Protein AF-A0AAD6FSP4-F1 (afdb_monomer_lite)

Radius of gyration: 28.91 Å; chains: 1; bounding box: 49×97×74 Å

Sequence (283 aa):
MLLEVVAAFGVLVYGLASITRSISALKVGVFSTCTILPGQAAFRLLTCIERYLAVVPPSPTCASGKKEASGSGTEAVIWMAVHHTQKKALEVFAREVAPAGTGMAPGLTGIVGGRPRVSPVLKPFFFMHPKSELKEAESIQEAEPHTSEQEVPPPSAQEEPDAELPSGPHSFRLEELAFTRSGDKGDSANIGVIARHPLFFPYLKKHLTSSVVEDYFSHLITPGTKDAVTRYTLPGINGLNFVLQSSLGGGGVASLRSDPQGKAYGQMLLDLKLRNLPDLKSL

pLDDT: mean 71.83, std 24.36, range [25.11, 98.12]

Organism: NCBI:txid1090488

InterPro domains:
  IPR056362 AtuA-like, ferredoxin-fold domain [PF23544] (173-274)

Secondary structure (DSSP, 8-state):
--HHHHHHHHHHHHHHHTS------------------SHHHHHHHHS---EE----PPPS-S------SSS-------EE----S-HHHHHHHHHHHHHHHHHSSTT----TT-SPPP------------GGG-------------------PPP---------PPP-SEEEEHHHHEEEEEEEETTEEEEEEEESSGGGHHHHHHHS-HHHHHHHHTTTSPTT-TT-EEEEEEGGGTEEEEEETT-SSSHHHH--SS-TT-TTHHHHHHT-EEEEE--TT--

Foldseek 3Di:
DVVVVVVVVVVVVVVVVVPDPDDDDDDPDPPPPPPPDDPPVVCVVPFQWDWDFDQDADDPDDDPDDDDDDDDDRDTDTQTDGDDPDPVSLVVVLVVVVVCQVPPDPPNPDDPPHRDDDDDFDFDDDDDDDPVPDDDDDDDPDPDDPDPPPVPPDPPPPPDPLPPAAWDFDKDQLLVFWAWFKWDDFLKIKIKTFGPDLVSLSVCVVQVDQVLLCVLLVVQADPPDPCQWDWDDDNVRSMIMIIGPNRLVRADRRHSDPCSTCGCVRVSSSRDMTGRHDPPVVD

Structure (mmCIF, N/CA/C/O backbone):
data_AF-A0AAD6FSP4-F1
#
_entry.id   AF-A0AAD6FSP4-F1
#
loop_
_atom_site.group_PDB
_atom_site.id
_atom_site.type_symbol
_atom_site.label_atom_id
_atom_site.label_alt_id
_atom_site.label_comp_id
_atom_site.label_asym_id
_atom_site.label_entity_id
_atom_site.label_seq_id
_atom_site.pdbx_PDB_ins_code
_atom_site.Cartn_x
_atom_site.Cartn_y
_atom_site.Cartn_z
_atom_site.occupancy
_atom_site.B_iso_or_equiv
_atom_site.auth_seq_id
_atom_site.auth_comp_id
_atom_site.auth_asym_id
_atom_site.auth_atom_id
_atom_site.pdbx_PDB_model_num
ATOM 1 N N . MET A 1 1 ? -10.292 18.680 43.443 1.00 42.62 1 MET A N 1
ATOM 2 C CA . MET A 1 1 ? -10.426 19.195 42.061 1.00 42.62 1 MET A CA 1
ATOM 3 C C . MET A 1 1 ? -11.129 20.556 41.952 1.00 42.62 1 MET A C 1
ATOM 5 O O . MET A 1 1 ? -10.995 21.184 40.917 1.00 42.62 1 MET A O 1
ATOM 9 N N . LEU A 1 2 ? -11.838 21.056 42.982 1.00 28.25 2 LEU A N 1
ATOM 10 C CA . LEU A 1 2 ? -12.361 22.440 42.986 1.00 28.25 2 LEU A CA 1
ATOM 11 C C . LEU A 1 2 ? -11.377 23.467 43.594 1.00 28.25 2 LEU A C 1
ATOM 13 O O . LEU A 1 2 ? -11.448 24.645 43.266 1.00 28.25 2 LEU A O 1
ATOM 17 N N . LEU A 1 3 ? -10.441 23.024 44.448 1.00 28.23 3 LEU A N 1
ATOM 18 C CA . LEU A 1 3 ? -9.486 23.904 45.142 1.00 28.23 3 LEU A CA 1
ATOM 19 C C . LEU A 1 3 ? -8.323 24.396 44.254 1.00 28.23 3 LEU A C 1
ATOM 21 O O . LEU A 1 3 ? -7.810 25.486 44.481 1.00 28.23 3 LEU A O 1
ATOM 25 N N . GLU A 1 4 ? -7.936 23.646 43.217 1.00 30.47 4 GLU A N 1
ATOM 26 C CA . GLU A 1 4 ? -6.822 24.030 42.326 1.00 30.47 4 GLU A CA 1
ATOM 27 C C . GLU A 1 4 ? -7.220 25.075 41.268 1.00 30.47 4 GLU A C 1
ATOM 29 O O . GLU A 1 4 ? -6.379 25.847 40.811 1.00 30.47 4 GLU A O 1
ATOM 34 N N . VAL A 1 5 ? -8.514 25.183 40.937 1.00 39.09 5 VAL A N 1
ATOM 35 C CA . VAL A 1 5 ? -9.026 26.182 39.977 1.00 39.09 5 VAL A CA 1
ATOM 36 C C . VAL A 1 5 ? -9.035 27.593 40.584 1.00 39.09 5 VAL A C 1
ATOM 38 O O . VAL A 1 5 ? -8.815 28.576 39.877 1.00 39.09 5 VAL A O 1
ATOM 41 N N . VAL A 1 6 ? -9.210 27.707 41.905 1.00 38.34 6 VAL A N 1
ATOM 42 C CA . VAL A 1 6 ? -9.194 28.999 42.615 1.00 38.34 6 VAL A CA 1
ATOM 43 C C . VAL A 1 6 ? -7.765 29.543 42.752 1.00 38.34 6 VAL A C 1
ATOM 45 O O . VAL A 1 6 ? -7.554 30.749 42.631 1.00 38.34 6 VAL A O 1
ATOM 48 N N . ALA A 1 7 ? -6.766 28.666 42.912 1.00 33.84 7 ALA A N 1
ATOM 49 C CA . ALA A 1 7 ? -5.360 29.066 42.989 1.00 33.84 7 ALA A CA 1
ATOM 50 C C . ALA A 1 7 ? -4.834 29.623 41.651 1.00 33.84 7 ALA A C 1
ATOM 52 O O . ALA A 1 7 ? -4.136 30.636 41.638 1.00 33.84 7 ALA A O 1
ATOM 53 N N . ALA A 1 8 ? -5.235 29.031 40.518 1.00 37.31 8 ALA A N 1
ATOM 54 C CA . ALA A 1 8 ? -4.847 29.510 39.189 1.00 37.31 8 ALA A CA 1
ATOM 55 C C . ALA A 1 8 ? -5.457 30.886 38.847 1.00 37.31 8 ALA A C 1
ATOM 57 O O . ALA A 1 8 ? -4.787 31.727 38.247 1.00 37.31 8 ALA A O 1
ATOM 58 N N . PHE A 1 9 ? -6.693 31.154 39.288 1.00 41.25 9 PHE A N 1
ATOM 59 C CA . PHE A 1 9 ? -7.328 32.469 39.127 1.00 41.25 9 PHE A CA 1
ATOM 60 C C . PHE A 1 9 ? -6.713 33.541 40.044 1.00 41.25 9 PHE A C 1
ATOM 62 O O . PHE A 1 9 ? -6.548 34.683 39.620 1.00 41.25 9 PHE A O 1
ATOM 69 N N . GLY A 1 10 ? -6.316 33.182 41.271 1.00 32.16 10 GLY A N 1
ATOM 70 C CA . GLY A 1 10 ? -5.678 34.109 42.214 1.00 32.16 10 GLY A CA 1
ATOM 71 C C . GLY A 1 10 ? -4.295 34.601 41.766 1.00 32.16 10 GLY A C 1
ATOM 72 O O . GLY A 1 10 ? -3.976 35.779 41.932 1.00 32.16 10 GLY A O 1
ATOM 73 N N . VAL A 1 11 ? -3.492 33.736 41.137 1.00 38.25 11 VAL A N 1
ATOM 74 C CA . VAL A 1 11 ? -2.141 34.087 40.652 1.00 38.25 11 VAL A CA 1
ATOM 75 C C . VAL A 1 11 ? -2.193 34.975 39.399 1.00 38.25 11 VAL A C 1
ATOM 77 O O . VAL A 1 11 ? -1.367 35.878 39.251 1.00 38.25 11 VAL A O 1
ATOM 80 N N . LEU A 1 12 ? -3.205 34.804 38.539 1.00 37.03 12 LEU A N 1
ATOM 81 C CA . LEU A 1 12 ? -3.380 35.627 37.335 1.00 37.03 12 LEU A CA 1
ATOM 82 C C . LEU A 1 12 ? -3.796 37.075 37.666 1.00 37.03 12 LEU A C 1
ATOM 84 O O . LEU A 1 12 ? -3.380 38.012 36.986 1.00 37.03 12 LEU A O 1
ATOM 88 N N . VAL A 1 13 ? -4.568 37.271 38.742 1.00 40.41 13 VAL A N 1
ATOM 89 C CA . VAL A 1 13 ? -5.006 38.604 39.200 1.00 40.41 13 VAL A CA 1
ATOM 90 C C . VAL A 1 13 ? -3.863 39.379 39.873 1.00 40.41 13 VAL A C 1
ATOM 92 O O . VAL A 1 13 ? -3.755 40.590 39.685 1.00 40.41 13 VAL A O 1
ATOM 95 N N . TYR A 1 14 ? -2.953 38.704 40.586 1.00 34.28 14 TYR A N 1
ATOM 96 C CA . TYR A 1 14 ? -1.795 39.361 41.213 1.00 34.28 14 TYR A CA 1
ATOM 97 C C . TYR A 1 14 ? -0.699 39.739 40.199 1.00 34.28 14 TYR A C 1
ATOM 99 O O . TYR A 1 14 ? -0.068 40.789 40.330 1.00 34.28 14 TYR A O 1
ATOM 107 N N . GLY A 1 15 ? -0.512 38.928 39.149 1.00 35.66 15 GLY A N 1
ATOM 108 C CA . GLY A 1 15 ? 0.473 39.191 38.092 1.00 35.66 15 GLY A CA 1
ATOM 109 C C . GLY A 1 15 ? 0.165 40.429 37.241 1.00 35.66 15 GLY A C 1
ATOM 110 O O . GLY A 1 15 ? 1.083 41.113 36.796 1.00 35.66 15 GLY A O 1
ATOM 111 N N . LEU A 1 16 ? -1.115 40.769 37.069 1.00 35.78 16 LEU A N 1
ATOM 112 C CA . LEU A 1 16 ? -1.545 41.956 36.317 1.00 35.78 16 LEU A CA 1
ATOM 113 C C . LEU A 1 16 ? -1.633 43.226 37.180 1.00 35.78 16 LEU A C 1
ATOM 115 O O . LEU A 1 16 ? -1.512 44.327 36.648 1.00 35.78 16 LEU A O 1
ATOM 119 N N . ALA A 1 17 ? -1.762 43.101 38.505 1.00 34.81 17 ALA A N 1
ATOM 120 C CA . ALA A 1 17 ? -1.787 44.249 39.416 1.00 34.81 17 ALA A CA 1
ATOM 121 C C . ALA A 1 17 ? -0.393 44.859 39.680 1.00 34.81 17 ALA A C 1
ATOM 123 O O . ALA A 1 17 ? -0.296 46.025 40.059 1.00 34.81 17 ALA A O 1
ATOM 124 N N . SER A 1 18 ? 0.697 44.116 39.444 1.00 34.06 18 SER A N 1
ATOM 125 C CA . SER A 1 18 ? 2.066 44.609 39.675 1.00 34.06 18 SER A CA 1
ATOM 126 C C . SER A 1 18 ? 2.642 45.456 38.527 1.00 34.06 18 SER A C 1
ATOM 128 O O . SER A 1 18 ? 3.715 46.034 38.693 1.00 34.06 18 SER A O 1
ATOM 130 N N . ILE A 1 19 ? 1.967 45.547 37.373 1.00 42.84 19 ILE A N 1
ATOM 131 C CA . ILE A 1 19 ? 2.514 46.195 36.163 1.00 42.84 19 ILE A CA 1
ATOM 132 C C . ILE A 1 19 ? 1.930 47.597 35.904 1.00 42.84 19 ILE A C 1
ATOM 134 O O . ILE A 1 19 ? 2.476 48.348 35.101 1.00 42.84 19 ILE A O 1
ATOM 138 N N . THR A 1 20 ? 0.911 48.046 36.643 1.00 36.81 20 THR A N 1
ATOM 139 C CA . THR A 1 20 ? 0.356 49.399 36.453 1.00 36.81 20 THR A CA 1
ATOM 140 C C . THR A 1 20 ? 0.074 50.109 37.776 1.00 36.81 20 THR A C 1
ATOM 142 O O . THR A 1 20 ? -0.993 49.972 38.370 1.00 36.81 20 THR A O 1
ATOM 145 N N . ARG A 1 21 ? 1.025 50.946 38.215 1.00 36.25 21 ARG A N 1
ATOM 146 C CA . ARG A 1 21 ? 0.771 52.052 39.154 1.00 36.25 21 ARG A CA 1
ATOM 147 C C . ARG A 1 21 ? -0.070 53.114 38.438 1.00 36.25 21 ARG A C 1
ATOM 149 O O . ARG A 1 21 ? 0.491 53.984 37.789 1.00 36.25 21 ARG A O 1
ATOM 156 N N . SER A 1 22 ? -1.391 53.034 38.537 1.00 31.56 22 SER A N 1
ATOM 157 C CA . SER A 1 22 ? -2.295 54.194 38.611 1.00 31.56 22 SER A CA 1
ATOM 158 C C . SER A 1 22 ? -3.732 53.687 38.680 1.00 31.56 22 SER A C 1
ATOM 160 O O . SER A 1 22 ? -4.236 53.056 37.753 1.00 31.56 22 SER A O 1
ATOM 162 N N . ILE A 1 23 ? -4.385 53.943 39.808 1.00 44.53 23 ILE A N 1
ATOM 163 C CA . ILE A 1 23 ? -5.809 53.700 40.011 1.00 44.53 23 ILE A CA 1
ATOM 164 C C . ILE A 1 23 ? -6.550 54.862 39.360 1.00 44.53 23 ILE A C 1
ATOM 166 O O . ILE A 1 23 ? -6.406 55.985 39.835 1.00 44.53 23 ILE A O 1
ATOM 170 N N . SER A 1 24 ? -7.349 54.598 38.321 1.00 30.20 24 SER A N 1
ATOM 171 C CA . SER A 1 24 ? -8.596 55.323 38.020 1.00 30.20 24 SER A CA 1
ATOM 172 C C . SER A 1 24 ? -9.356 54.658 36.861 1.00 30.20 24 SER A C 1
ATOM 174 O O . SER A 1 24 ? -8.939 54.730 35.712 1.00 30.20 24 SER A O 1
ATOM 176 N N . ALA A 1 25 ? -10.499 54.048 37.198 1.00 34.03 25 ALA A N 1
ATOM 177 C CA . ALA A 1 25 ? -11.620 53.671 36.326 1.00 34.03 25 ALA A CA 1
ATOM 178 C C . ALA A 1 25 ? -11.354 52.698 35.152 1.00 34.03 25 ALA A C 1
ATOM 180 O O . ALA A 1 25 ? -11.146 53.105 34.011 1.00 34.03 25 ALA A O 1
ATOM 181 N N . LEU A 1 26 ? -11.530 51.392 35.398 1.00 28.81 26 LEU A N 1
ATOM 182 C CA . LEU A 1 26 ? -11.681 50.394 34.334 1.00 28.81 26 LEU A CA 1
ATOM 183 C C . LEU A 1 26 ? -13.173 50.183 34.021 1.00 28.81 26 LEU A C 1
ATOM 185 O O . LEU A 1 26 ? -13.897 49.527 34.769 1.00 28.81 26 LEU A O 1
ATOM 189 N N . LYS A 1 27 ? -13.639 50.745 32.898 1.00 26.19 27 LYS A N 1
ATOM 190 C CA . LYS A 1 27 ? -14.900 50.344 32.257 1.00 26.19 27 LYS A CA 1
ATOM 191 C C . LYS A 1 27 ? -14.771 48.881 31.826 1.00 26.19 27 LYS A C 1
ATOM 193 O O . LYS A 1 27 ? -13.975 48.570 30.943 1.00 26.19 27 LYS A O 1
ATOM 198 N N . VAL A 1 28 ? -15.567 47.992 32.419 1.00 31.00 28 VAL A N 1
ATOM 199 C CA . VAL A 1 28 ? -15.695 46.597 31.976 1.00 31.00 28 VAL A CA 1
ATOM 200 C C . VAL A 1 28 ? -16.527 46.577 30.693 1.00 31.00 28 VAL A C 1
ATOM 202 O O . VAL A 1 28 ? -17.747 46.457 30.718 1.00 31.00 28 VAL A O 1
ATOM 205 N N . GLY A 1 29 ? -15.860 46.762 29.556 1.00 25.75 29 GLY A N 1
ATOM 206 C CA . GLY A 1 29 ? -16.385 46.390 28.249 1.00 25.75 29 GLY A CA 1
ATOM 207 C C . GLY A 1 29 ? -15.952 44.961 27.955 1.00 25.75 29 GLY A C 1
ATOM 208 O O . GLY A 1 29 ? -14.765 44.712 27.760 1.00 25.75 29 GLY A O 1
ATOM 209 N N . VAL A 1 30 ? -16.896 44.019 27.940 1.00 31.28 30 VAL A N 1
ATOM 210 C CA . VAL A 1 30 ? -16.656 42.655 27.452 1.00 31.28 30 VAL A CA 1
ATOM 211 C C . VAL A 1 30 ? -16.473 42.740 25.936 1.00 31.28 30 VAL A C 1
ATOM 213 O O . VAL A 1 30 ? -17.420 42.613 25.165 1.00 31.28 30 VAL A O 1
ATOM 216 N N . PHE A 1 31 ? -15.245 43.016 25.503 1.00 25.11 31 PHE A N 1
ATOM 217 C CA . PHE A 1 31 ? -14.837 42.814 24.121 1.00 25.11 31 PHE A CA 1
ATOM 218 C C . PHE A 1 31 ? -14.719 41.307 23.899 1.00 25.11 31 PHE A C 1
ATOM 220 O O . PHE A 1 31 ? -13.737 40.676 24.284 1.00 25.11 31 PHE A O 1
ATOM 227 N N . SER A 1 32 ? -15.759 40.720 23.305 1.00 30.52 32 SER A N 1
ATOM 228 C CA . SER A 1 32 ? -15.715 39.368 22.754 1.00 30.52 32 SER A CA 1
ATOM 229 C C . SER A 1 32 ? -14.858 39.394 21.487 1.00 30.52 32 SER A C 1
ATOM 231 O O . SER A 1 32 ? -15.354 39.471 20.365 1.00 30.52 32 SER A O 1
ATOM 233 N N . THR A 1 33 ? -13.538 39.396 21.660 1.00 26.52 33 THR A N 1
ATOM 234 C CA . THR A 1 33 ? -12.615 39.047 20.586 1.00 26.52 33 THR A CA 1
ATOM 235 C C . THR A 1 33 ? -12.631 37.531 20.444 1.00 26.52 33 THR A C 1
ATOM 237 O O . THR A 1 33 ? -12.098 36.775 21.254 1.00 26.52 33 THR A O 1
ATOM 240 N N . CYS A 1 34 ? -13.337 37.105 19.401 1.00 30.16 34 CYS A N 1
ATOM 241 C CA . CYS A 1 34 ? -13.482 35.743 18.919 1.00 30.16 34 CYS A CA 1
ATOM 242 C C . CYS A 1 34 ? -12.103 35.071 18.779 1.00 30.16 34 CYS A C 1
ATOM 244 O O . CYS A 1 34 ? -11.438 35.180 17.753 1.00 30.16 34 CYS A O 1
ATOM 246 N N . THR A 1 35 ? -11.649 34.391 19.832 1.00 29.67 35 THR A N 1
ATOM 247 C CA . THR A 1 35 ? -10.445 33.557 19.786 1.00 29.67 35 THR A CA 1
ATOM 248 C C . THR A 1 35 ? -10.897 32.153 19.394 1.00 29.67 35 THR A C 1
ATOM 250 O O . THR A 1 35 ? -11.095 31.272 20.229 1.00 29.67 35 THR A O 1
ATOM 253 N N . ILE A 1 36 ? -11.161 31.957 18.099 1.00 37.00 36 ILE A N 1
ATOM 254 C CA . ILE A 1 36 ? -11.414 30.635 17.512 1.00 37.00 36 ILE A CA 1
ATOM 255 C C . ILE A 1 36 ? -10.067 29.919 17.432 1.00 37.00 36 ILE A C 1
ATOM 257 O O . ILE A 1 36 ? -9.414 29.942 16.399 1.00 37.00 36 ILE A O 1
ATOM 261 N N . LEU A 1 37 ? -9.627 29.366 18.561 1.00 32.38 37 LEU A N 1
ATOM 262 C CA . LEU A 1 37 ? -8.709 28.231 18.745 1.00 32.38 37 LEU A CA 1
ATOM 263 C C . LEU A 1 37 ? -8.326 28.223 20.241 1.00 32.38 37 LEU A C 1
ATOM 265 O O . LEU A 1 37 ? -7.846 29.247 20.719 1.00 32.38 37 LEU A O 1
ATOM 269 N N . PRO A 1 38 ? -8.520 27.119 20.998 1.00 45.16 38 PRO A N 1
ATOM 270 C CA . PRO A 1 38 ? -8.389 25.752 20.519 1.00 45.16 38 PRO A CA 1
ATOM 271 C C . PRO A 1 38 ? -9.447 24.791 21.098 1.00 45.16 38 PRO A C 1
ATOM 273 O O . PRO A 1 38 ? -9.115 23.852 21.818 1.00 45.16 38 PRO A O 1
ATOM 276 N N . GLY A 1 39 ? -10.714 24.927 20.700 1.00 36.22 39 GLY A N 1
ATOM 277 C CA . GLY A 1 39 ? -11.660 23.810 20.845 1.00 36.22 39 GLY A CA 1
ATOM 278 C C . GLY A 1 39 ? -11.142 22.558 20.121 1.00 36.22 39 GLY A C 1
ATOM 279 O O . GLY A 1 39 ? -11.198 21.456 20.651 1.00 36.22 39 GLY A O 1
ATOM 280 N N . GLN A 1 40 ? -10.506 22.734 18.955 1.00 33.81 40 GLN A N 1
ATOM 281 C CA . GLN A 1 40 ? -9.926 21.628 18.188 1.00 33.81 40 GLN A CA 1
ATOM 282 C C . GLN A 1 40 ? -8.619 21.055 18.758 1.00 33.81 40 GLN A C 1
ATOM 284 O O . GLN A 1 40 ? -8.390 19.857 18.590 1.00 33.81 40 GLN A O 1
ATOM 289 N N . ALA A 1 41 ? -7.771 21.848 19.431 1.00 33.91 41 ALA A N 1
ATOM 290 C CA . ALA A 1 41 ? -6.550 21.307 20.045 1.00 33.91 41 ALA A CA 1
ATOM 291 C C . ALA A 1 41 ? -6.848 20.634 21.394 1.00 33.91 41 ALA A C 1
ATOM 293 O O . ALA A 1 41 ? -6.296 19.571 21.665 1.00 33.91 41 ALA A O 1
ATOM 294 N N . ALA A 1 42 ? -7.803 21.166 22.170 1.00 36.00 42 ALA A N 1
ATOM 295 C CA . ALA A 1 42 ? -8.336 20.478 23.345 1.00 36.00 42 ALA A CA 1
ATOM 296 C C . ALA A 1 42 ? -9.009 19.150 22.956 1.00 36.00 42 ALA A C 1
ATOM 298 O O . ALA A 1 42 ? -8.781 18.131 23.602 1.00 36.00 42 ALA A O 1
ATOM 299 N N . PHE A 1 43 ? -9.751 19.119 21.842 1.00 37.59 43 PHE A N 1
ATOM 300 C CA . PHE A 1 43 ? -10.331 17.877 21.329 1.00 37.59 43 PHE A CA 1
ATOM 301 C C . PHE A 1 43 ? -9.249 16.874 20.903 1.00 37.59 43 PHE A C 1
ATOM 303 O O . PHE A 1 43 ? -9.344 15.706 21.262 1.00 37.59 43 PHE A O 1
ATOM 310 N N . ARG A 1 44 ? -8.181 17.307 20.213 1.00 33.94 44 ARG A N 1
ATOM 311 C CA . ARG A 1 44 ? -7.060 16.426 19.818 1.00 33.94 44 ARG A CA 1
ATOM 312 C C . ARG A 1 44 ? -6.353 15.775 21.010 1.00 33.94 44 ARG A C 1
ATOM 314 O O . ARG A 1 44 ? -5.991 14.609 20.905 1.00 33.94 44 ARG A O 1
ATOM 321 N N . LEU A 1 45 ? -6.181 16.495 22.120 1.00 35.84 45 LEU A N 1
ATOM 322 C CA . LEU A 1 45 ? -5.507 15.966 23.311 1.00 35.84 45 LEU A CA 1
ATOM 323 C C . LEU A 1 45 ? -6.394 15.007 24.125 1.00 35.84 45 LEU A C 1
ATOM 325 O O . LEU A 1 45 ? -5.875 14.154 24.836 1.00 35.84 45 LEU A O 1
ATOM 329 N N . LEU A 1 46 ? -7.722 15.139 24.017 1.00 36.59 46 LEU A N 1
ATOM 330 C CA . LEU A 1 46 ? -8.684 14.406 24.848 1.00 36.59 46 LEU A CA 1
ATOM 331 C C . LEU A 1 46 ? -9.307 13.167 24.192 1.00 36.59 46 LEU A C 1
ATOM 333 O O . LEU A 1 46 ? -9.928 12.384 24.904 1.00 36.59 46 LEU A O 1
ATOM 337 N N . THR A 1 47 ? -9.211 12.979 22.870 1.00 39.97 47 THR A N 1
ATOM 338 C CA . THR A 1 47 ? -10.114 12.032 22.178 1.00 39.97 47 THR A CA 1
ATOM 339 C C . THR A 1 47 ? -9.479 10.840 21.464 1.00 39.97 47 THR A C 1
ATOM 341 O O . THR A 1 47 ? -10.236 10.043 20.922 1.00 39.97 47 THR A O 1
ATOM 344 N N . CYS A 1 48 ? -8.154 10.638 21.484 1.00 43.25 48 CYS A N 1
ATOM 345 C CA . CYS A 1 48 ? -7.517 9.500 20.782 1.00 43.25 48 CYS A CA 1
ATOM 346 C C . CYS A 1 48 ? -8.054 9.316 19.341 1.00 43.25 48 CYS A C 1
ATOM 348 O O . CYS A 1 48 ? -8.324 8.205 18.895 1.00 43.25 48 CYS A O 1
ATOM 350 N N . ILE A 1 49 ? -8.300 10.420 18.627 1.00 44.84 49 ILE A N 1
ATOM 351 C CA . ILE A 1 49 ? -8.862 10.366 17.276 1.00 44.84 49 ILE A CA 1
ATOM 352 C C . ILE A 1 49 ? -7.735 10.106 16.281 1.00 44.84 49 ILE A C 1
ATOM 354 O O . ILE A 1 49 ? -6.919 10.994 16.029 1.00 44.84 49 ILE A O 1
ATOM 358 N N . GLU A 1 50 ? -7.756 8.940 15.642 1.00 43.25 50 GLU A N 1
ATOM 359 C CA . GLU A 1 50 ? -7.030 8.715 14.394 1.00 43.25 50 GLU A CA 1
ATOM 360 C C . GLU A 1 50 ? -7.795 9.366 13.236 1.00 43.25 50 GLU A C 1
ATOM 362 O O . GLU A 1 50 ? -8.837 8.890 12.794 1.00 43.25 50 GLU A O 1
ATOM 367 N N . ARG A 1 51 ? -7.301 10.502 12.735 1.00 42.59 51 ARG A N 1
ATOM 368 C CA . ARG A 1 51 ? -7.875 11.139 11.540 1.00 42.59 51 ARG A CA 1
ATOM 369 C C . ARG A 1 51 ? -7.176 10.593 10.309 1.00 42.59 51 ARG A C 1
ATOM 371 O O . ARG A 1 51 ? -5.981 10.823 10.154 1.00 42.59 51 ARG A O 1
ATOM 378 N N . TYR A 1 52 ? -7.927 9.954 9.418 1.00 38.50 52 TYR A N 1
ATOM 379 C CA . TYR A 1 52 ? -7.407 9.533 8.126 1.00 38.50 52 TYR A CA 1
ATOM 380 C C . TYR A 1 52 ? -7.952 10.439 7.012 1.00 38.50 52 TYR A C 1
ATOM 382 O O . TYR A 1 52 ? -9.106 10.356 6.598 1.00 38.50 52 TYR A O 1
ATOM 390 N N . LEU A 1 53 ? -7.132 11.364 6.520 1.00 34.94 53 LEU A N 1
ATOM 391 C CA . LEU A 1 53 ? -7.515 12.177 5.369 1.00 34.94 53 LEU A CA 1
ATOM 392 C C . LEU A 1 53 ? -7.164 11.414 4.086 1.00 34.94 53 LEU A C 1
ATOM 394 O O . LEU A 1 53 ? -6.026 11.456 3.631 1.00 34.94 53 LEU A O 1
ATOM 398 N N . ALA A 1 54 ? -8.136 10.712 3.508 1.00 37.06 54 ALA A N 1
ATOM 399 C CA . ALA A 1 54 ? -7.994 10.096 2.192 1.00 37.06 54 ALA A CA 1
ATOM 400 C C . ALA A 1 54 ? -8.371 11.105 1.096 1.00 37.06 54 ALA A C 1
ATOM 402 O O . ALA A 1 54 ? -9.514 11.125 0.650 1.00 37.06 54 ALA A O 1
ATOM 403 N N . VAL A 1 55 ? -7.429 11.943 0.650 1.00 34.41 55 VAL A N 1
ATOM 404 C CA . VAL A 1 55 ? -7.667 12.817 -0.512 1.00 34.41 55 VAL A CA 1
ATOM 405 C C . VAL A 1 55 ? -7.774 11.941 -1.760 1.00 34.41 55 VAL A C 1
ATOM 407 O O . VAL A 1 55 ? -6.767 11.479 -2.289 1.00 34.41 55 VAL A O 1
ATOM 410 N N . VAL A 1 56 ? -8.999 11.681 -2.211 1.00 34.84 56 VAL A N 1
ATOM 411 C CA . VAL A 1 56 ? -9.258 11.023 -3.495 1.00 34.84 56 VAL A CA 1
ATOM 412 C C . VAL A 1 56 ? -9.090 12.080 -4.589 1.00 34.84 56 VAL A C 1
ATOM 414 O O . VAL A 1 56 ? -9.853 13.045 -4.585 1.00 34.84 56 VAL A O 1
ATOM 417 N N . PRO A 1 57 ? -8.108 11.965 -5.503 1.00 31.14 57 PRO A N 1
ATOM 418 C CA . PRO A 1 57 ? -8.032 12.873 -6.639 1.00 31.14 57 PRO A CA 1
ATOM 419 C C . PRO A 1 57 ? -9.298 12.722 -7.500 1.00 31.14 57 PRO A C 1
ATOM 421 O O . PRO A 1 57 ? -9.807 11.607 -7.647 1.00 31.14 57 PRO A O 1
ATOM 424 N N . PRO A 1 58 ? -9.828 13.815 -8.073 1.00 33.97 58 PRO A N 1
ATOM 425 C CA . PRO A 1 58 ? -11.043 13.755 -8.874 1.00 33.97 58 PRO A CA 1
ATOM 426 C C . PRO A 1 58 ? -10.854 12.808 -10.067 1.00 33.97 58 PRO A C 1
ATOM 428 O O . PRO A 1 58 ? -9.889 12.927 -10.825 1.00 33.97 58 PRO A O 1
ATOM 431 N N . SER A 1 59 ? -11.801 11.887 -10.269 1.00 31.44 59 SER A N 1
ATOM 432 C CA . SER A 1 59 ? -11.903 11.159 -11.535 1.00 31.44 59 SER A CA 1
ATOM 433 C C . SER A 1 59 ? -12.328 12.138 -12.637 1.00 31.44 59 SER A C 1
ATOM 435 O O . SER A 1 59 ? -13.268 12.902 -12.410 1.00 31.44 59 SER A O 1
ATOM 437 N N . PRO A 1 60 ? -11.730 12.113 -13.841 1.00 35.41 60 PRO A N 1
ATOM 438 C CA . PRO A 1 60 ? -12.033 13.068 -14.915 1.00 35.41 60 PRO A CA 1
ATOM 439 C C . PRO A 1 60 ? -13.437 12.925 -15.535 1.00 35.41 60 PRO A C 1
ATOM 441 O O . PRO A 1 60 ? -13.740 13.553 -16.546 1.00 35.41 60 PRO A O 1
ATOM 444 N N . THR A 1 61 ? -14.324 12.121 -14.957 1.00 33.84 61 THR A N 1
ATOM 445 C CA . THR A 1 61 ? -15.641 11.819 -15.513 1.00 33.84 61 THR A CA 1
ATOM 446 C C . THR A 1 61 ? -16.711 12.019 -14.454 1.00 33.84 61 THR A C 1
ATOM 448 O O . THR A 1 61 ? -16.972 11.098 -13.690 1.00 33.84 61 THR A O 1
ATOM 451 N N . CYS A 1 62 ? -17.283 13.226 -14.397 1.00 30.17 62 CYS A N 1
ATOM 452 C CA . CYS A 1 62 ? -18.697 13.508 -14.090 1.00 30.17 62 CYS A CA 1
ATOM 453 C C . CYS A 1 62 ? -18.893 14.984 -13.708 1.00 30.17 62 CYS A C 1
ATOM 455 O O . CYS A 1 62 ? -19.153 15.310 -12.560 1.00 30.17 62 CYS A O 1
ATOM 457 N N . ALA A 1 63 ? -18.813 15.887 -14.684 1.00 32.84 63 ALA A N 1
ATOM 458 C CA . ALA A 1 63 ? -19.538 17.157 -14.630 1.00 32.84 63 ALA A CA 1
ATOM 459 C C . ALA A 1 63 ? -19.613 17.740 -16.043 1.00 32.84 63 ALA A C 1
ATOM 461 O O . ALA A 1 63 ? -18.658 18.330 -16.545 1.00 32.84 63 ALA A O 1
ATOM 462 N N . SER A 1 64 ? -20.757 17.573 -16.712 1.00 34.97 64 SER A N 1
ATOM 463 C CA . SER A 1 64 ? -21.070 18.363 -17.901 1.00 34.97 64 SER A CA 1
ATOM 464 C C . SER A 1 64 ? -21.336 19.805 -17.461 1.00 34.97 64 SER A C 1
ATOM 466 O O . SER A 1 64 ? -22.453 20.176 -17.108 1.00 34.97 64 SER A O 1
ATOM 468 N N . GLY A 1 65 ? -20.292 20.623 -17.444 1.00 29.88 65 GLY A N 1
ATOM 469 C CA . GLY A 1 65 ? -20.388 22.044 -17.151 1.00 29.88 65 GLY A CA 1
ATOM 470 C C . GLY A 1 65 ? -19.164 22.747 -17.704 1.00 29.88 65 GLY A C 1
ATOM 471 O O . GLY A 1 65 ? -18.055 22.517 -17.238 1.00 29.88 65 GLY A O 1
ATOM 472 N N . LYS A 1 66 ? -19.363 23.573 -18.734 1.00 36.50 66 LYS A N 1
ATOM 473 C CA . LYS A 1 66 ? -18.321 24.402 -19.350 1.00 36.50 66 LYS A CA 1
ATOM 474 C C . LYS A 1 66 ? -17.527 25.142 -18.266 1.00 36.50 66 LYS A C 1
ATOM 476 O O . LYS A 1 66 ? -18.120 25.981 -17.591 1.00 36.50 66 LYS A O 1
ATOM 481 N N . LYS A 1 67 ? -16.214 24.908 -18.159 1.00 32.94 67 LYS A N 1
ATOM 482 C CA . LYS A 1 67 ? -15.257 25.937 -17.729 1.00 32.94 67 LYS A CA 1
ATOM 483 C C . LYS A 1 67 ? -13.808 25.588 -18.050 1.00 32.94 67 LYS A C 1
ATOM 485 O O . LYS A 1 67 ? -13.402 24.433 -18.064 1.00 32.94 67 LYS A O 1
ATOM 490 N N . GLU A 1 68 ? -13.111 26.667 -18.362 1.00 32.03 68 GLU A N 1
ATOM 491 C CA . GLU A 1 68 ? -11.739 26.828 -18.815 1.00 32.03 68 GLU A CA 1
ATOM 492 C C . GLU A 1 68 ? -10.692 26.017 -18.046 1.00 32.03 68 GLU A C 1
ATOM 494 O O . GLU A 1 68 ? -10.750 25.827 -16.832 1.00 32.03 68 GLU A O 1
ATOM 499 N N . ALA A 1 69 ? -9.690 25.583 -18.804 1.00 41.22 69 ALA A N 1
ATOM 500 C CA . ALA A 1 69 ? -8.503 24.907 -18.331 1.00 41.22 69 ALA A CA 1
ATOM 501 C C . ALA A 1 69 ? -7.593 25.859 -17.533 1.00 41.22 69 ALA A C 1
ATOM 503 O O . ALA A 1 69 ? -6.759 26.548 -18.112 1.00 41.22 69 ALA A O 1
ATOM 504 N N . SER A 1 70 ? -7.708 25.850 -16.203 1.00 39.88 70 SER A N 1
ATOM 505 C CA . SER A 1 70 ? -6.590 26.133 -15.287 1.00 39.88 70 SER A CA 1
ATOM 506 C C . SER A 1 70 ? -6.930 25.680 -13.858 1.00 39.88 70 SER A C 1
ATOM 508 O O . SER A 1 70 ? -7.638 26.378 -13.138 1.00 39.88 70 SER A O 1
ATOM 510 N N . GLY A 1 71 ? -6.406 24.519 -13.450 1.00 42.84 71 GLY A N 1
ATOM 511 C CA . GLY A 1 71 ? -6.537 23.964 -12.095 1.00 42.84 71 GLY A CA 1
ATOM 512 C C . GLY A 1 71 ? -7.717 23.002 -11.945 1.00 42.84 71 GLY A C 1
ATOM 513 O O . GLY A 1 71 ? -8.868 23.419 -11.895 1.00 42.84 71 GLY A O 1
ATOM 514 N N . SER A 1 72 ? -7.433 21.699 -11.875 1.00 51.81 72 SER A N 1
ATOM 515 C CA . SER A 1 72 ? -8.422 20.664 -11.548 1.00 51.81 72 SER A CA 1
ATOM 516 C C . SER A 1 72 ? -9.138 21.021 -10.245 1.00 51.81 72 SER A C 1
ATOM 518 O O . SER A 1 72 ? -8.466 21.231 -9.236 1.00 51.81 72 SER A O 1
ATOM 520 N N . GLY A 1 73 ? -10.471 21.081 -10.242 1.00 50.16 73 GLY A N 1
ATOM 521 C CA . GLY A 1 73 ? -11.230 21.242 -9.003 1.00 50.16 73 GLY A CA 1
ATOM 522 C C . GLY A 1 73 ? -10.897 20.100 -8.047 1.00 50.16 73 GLY A C 1
ATOM 523 O O . GLY A 1 73 ? -11.201 18.947 -8.337 1.00 50.16 73 GLY A O 1
ATOM 524 N N . THR A 1 74 ? -10.206 20.399 -6.948 1.00 58.91 74 THR A N 1
ATOM 525 C CA . THR A 1 74 ? -9.785 19.397 -5.969 1.00 58.91 74 THR A CA 1
ATOM 526 C C . THR A 1 74 ? -10.961 19.090 -5.052 1.00 58.91 74 THR A C 1
ATOM 528 O O . THR A 1 74 ? -11.167 19.754 -4.037 1.00 58.91 74 THR A O 1
ATOM 531 N N . GLU A 1 75 ? -11.771 18.103 -5.418 1.00 69.19 75 GLU A N 1
ATOM 532 C CA . GLU A 1 75 ? -12.669 17.481 -4.450 1.00 69.19 75 GLU A CA 1
ATOM 533 C C . GLU A 1 75 ? -11.825 16.664 -3.466 1.00 69.19 75 GLU A C 1
ATOM 535 O O . GLU A 1 75 ? -10.883 15.977 -3.858 1.00 69.19 75 GLU A O 1
ATOM 540 N N . ALA A 1 76 ? -12.124 16.776 -2.174 1.00 72.56 76 ALA A N 1
ATOM 541 C CA . ALA A 1 76 ? -11.452 16.015 -1.133 1.00 72.56 76 ALA A CA 1
ATOM 542 C C . ALA A 1 76 ? -12.488 15.178 -0.390 1.00 72.56 76 ALA A C 1
ATOM 544 O O . ALA A 1 76 ? -13.450 15.704 0.170 1.00 72.56 76 ALA A O 1
ATOM 545 N N . VAL A 1 77 ? -12.268 13.867 -0.361 1.00 78.00 77 VAL A N 1
ATOM 546 C CA . VAL A 1 77 ? -13.010 12.955 0.509 1.00 78.00 77 VAL A CA 1
ATOM 547 C C . VAL A 1 77 ? -12.281 12.890 1.852 1.00 78.00 77 VAL A C 1
ATOM 549 O O . VAL A 1 77 ? -11.056 12.946 1.916 1.00 78.00 77 VAL A O 1
ATOM 552 N N . ILE A 1 78 ? -13.016 12.820 2.959 1.00 78.56 78 ILE A N 1
ATOM 553 C CA . ILE A 1 78 ? -12.422 12.685 4.293 1.00 78.56 78 ILE A CA 1
ATOM 554 C C . ILE A 1 78 ? -13.008 11.448 4.957 1.00 78.56 78 ILE A C 1
ATOM 556 O O . ILE A 1 78 ? -14.225 11.334 5.090 1.00 78.56 78 ILE A O 1
ATOM 560 N N . TRP A 1 79 ? -12.142 10.539 5.409 1.00 82.88 79 TRP A N 1
ATOM 561 C CA . TRP A 1 79 ? -12.537 9.360 6.171 1.00 82.88 79 TRP A CA 1
ATOM 562 C C . TRP A 1 79 ? -12.212 9.552 7.656 1.00 82.88 79 TRP A C 1
ATOM 564 O O . TRP A 1 79 ? -11.083 9.383 8.114 1.00 82.88 79 TRP A O 1
ATOM 574 N N . MET A 1 80 ? -13.210 9.929 8.449 1.00 82.31 80 MET A N 1
ATOM 575 C CA . MET A 1 80 ? -13.020 10.123 9.886 1.00 82.31 80 MET A CA 1
ATOM 576 C C . MET A 1 80 ? -13.469 8.890 10.664 1.00 82.31 80 MET A C 1
ATOM 578 O O . MET A 1 80 ? -14.655 8.571 10.690 1.00 82.31 80 MET A O 1
ATOM 582 N N . ALA A 1 81 ? -12.533 8.254 11.362 1.00 85.50 81 ALA A N 1
ATOM 583 C CA . ALA A 1 81 ? -12.808 7.175 12.298 1.00 85.50 81 ALA A CA 1
ATOM 584 C C . ALA A 1 81 ? -12.299 7.553 13.697 1.00 85.50 81 ALA A C 1
ATOM 586 O O . ALA A 1 81 ? -11.379 8.351 13.846 1.00 85.50 81 ALA A O 1
ATOM 587 N N . VAL A 1 82 ? -12.934 7.031 14.746 1.00 87.25 82 VAL A N 1
ATOM 588 C CA . VAL A 1 82 ? -12.547 7.312 16.135 1.00 87.25 82 VAL A CA 1
ATOM 589 C C . VAL A 1 82 ? -12.645 6.032 16.940 1.00 87.25 82 VAL A C 1
ATOM 591 O O . VAL A 1 82 ? -13.666 5.348 16.884 1.00 87.25 82 VAL A O 1
ATOM 594 N N . HIS A 1 83 ? -11.618 5.744 17.735 1.00 87.94 83 HIS A N 1
ATOM 595 C CA . HIS A 1 83 ? -11.662 4.687 18.733 1.00 87.94 83 HIS A CA 1
ATOM 596 C C . HIS A 1 83 ? -11.377 5.265 20.118 1.00 87.94 83 HIS A C 1
ATOM 598 O O . HIS A 1 83 ? -10.579 6.180 20.283 1.00 87.94 83 HIS A O 1
ATOM 604 N N . HIS A 1 84 ? -12.058 4.738 21.132 1.00 89.56 84 HIS A N 1
ATOM 605 C CA . HIS A 1 84 ? -11.870 5.171 22.509 1.00 89.56 84 HIS A CA 1
ATOM 606 C C . HIS A 1 84 ? -12.278 4.048 23.465 1.00 89.56 84 HIS A C 1
ATOM 608 O O . HIS A 1 84 ? -13.197 3.283 23.174 1.00 89.56 84 HIS A O 1
ATOM 614 N N . THR A 1 85 ? -11.618 3.955 24.620 1.00 89.19 85 THR A N 1
ATOM 615 C CA . THR A 1 85 ? -11.917 2.935 25.645 1.00 89.19 85 THR A CA 1
ATOM 616 C C . THR A 1 85 ? -13.303 3.129 26.262 1.00 89.19 85 THR A C 1
ATOM 618 O O . THR A 1 85 ? -13.989 2.169 26.602 1.00 89.19 85 THR A O 1
ATOM 621 N N . GLN A 1 86 ? -13.746 4.381 26.380 1.00 89.00 86 GLN A N 1
ATOM 622 C CA . GLN A 1 86 ? -15.069 4.733 26.893 1.00 89.00 86 GLN A CA 1
ATOM 623 C C . GLN A 1 86 ? -16.084 4.928 25.763 1.00 89.00 86 GLN A C 1
ATOM 625 O O . GLN A 1 86 ? -15.994 5.896 25.006 1.00 89.00 86 GLN A O 1
ATOM 630 N N . LYS A 1 87 ? -17.125 4.085 25.736 1.00 90.88 87 LYS A N 1
ATOM 631 C CA . LYS A 1 87 ? -18.256 4.178 24.793 1.00 90.88 87 LYS A CA 1
ATOM 632 C C . LYS A 1 87 ? -18.929 5.558 24.790 1.00 90.88 87 LYS A C 1
ATOM 634 O O . LYS A 1 87 ? -19.251 6.079 23.727 1.00 90.88 87 LYS A O 1
ATOM 639 N N . LYS A 1 88 ? -19.100 6.174 25.968 1.00 89.62 88 LYS A N 1
ATOM 640 C CA . LYS A 1 88 ? -19.765 7.484 26.120 1.00 89.62 88 LYS A CA 1
ATOM 641 C C . LYS A 1 88 ? -19.067 8.599 25.330 1.00 89.62 88 LYS A C 1
ATOM 643 O O . LYS A 1 88 ? -19.746 9.450 24.769 1.00 89.62 88 LYS A O 1
ATOM 648 N N . ALA A 1 89 ? -17.736 8.577 25.239 1.00 89.25 89 ALA A N 1
ATOM 649 C CA . ALA A 1 89 ? -16.985 9.564 24.458 1.00 89.25 89 ALA A CA 1
ATOM 650 C C . ALA A 1 89 ? -17.296 9.452 22.953 1.00 89.25 89 ALA A C 1
ATOM 652 O O . ALA A 1 89 ? -17.503 10.459 22.277 1.00 89.25 89 ALA A O 1
ATOM 653 N N . LEU A 1 90 ? -17.420 8.222 22.444 1.00 90.00 90 LEU A N 1
ATOM 654 C CA . LEU A 1 90 ? -17.785 7.955 21.050 1.00 90.00 90 LEU A CA 1
ATOM 655 C C . LEU A 1 90 ? -19.233 8.357 20.750 1.00 90.00 90 LEU A C 1
ATOM 657 O O . LEU A 1 90 ? -19.532 8.839 19.661 1.00 90.00 90 LEU A O 1
ATOM 661 N N . GLU A 1 91 ? -20.137 8.212 21.722 1.00 90.38 91 GLU A N 1
ATOM 662 C CA . GLU A 1 91 ? -21.522 8.670 21.584 1.00 90.38 91 GLU A CA 1
ATOM 663 C C . GLU A 1 91 ? -21.625 10.193 21.467 1.00 90.38 91 GLU A C 1
ATOM 665 O O . GLU A 1 91 ? -22.485 10.668 20.724 1.00 90.38 91 GLU A O 1
ATOM 670 N N . VAL A 1 92 ? -20.765 10.946 22.166 1.00 88.75 92 VAL A N 1
ATOM 671 C CA . VAL A 1 92 ? -20.655 12.406 22.012 1.00 88.75 92 VAL A CA 1
ATOM 672 C C . VAL A 1 92 ? -20.163 12.739 20.608 1.00 88.75 92 VAL A C 1
ATOM 674 O O . VAL A 1 92 ? -20.847 13.467 19.897 1.00 88.75 92 VAL A O 1
ATOM 677 N N . PHE A 1 93 ? -19.058 12.133 20.159 1.00 85.94 93 PHE A N 1
ATOM 678 C CA . PHE A 1 93 ? -18.549 12.336 18.798 1.00 85.94 93 PHE A CA 1
ATOM 679 C C . PHE A 1 93 ? -19.621 12.054 17.732 1.00 85.94 93 PHE A C 1
ATOM 681 O O . PHE A 1 93 ? -19.851 12.874 16.849 1.00 85.94 93 PHE A O 1
ATOM 688 N N . ALA A 1 94 ? -20.349 10.941 17.856 1.00 87.12 94 ALA A N 1
ATOM 689 C CA . ALA A 1 94 ? -21.413 10.586 16.922 1.00 87.12 94 ALA A CA 1
ATOM 690 C C . ALA A 1 94 ? -22.579 11.596 16.908 1.00 87.12 94 ALA A C 1
ATOM 692 O O . ALA A 1 94 ? -23.253 11.718 15.887 1.00 87.12 94 ALA A O 1
ATOM 693 N N . ARG A 1 95 ? -22.865 12.299 18.017 1.00 85.56 95 ARG A N 1
ATOM 694 C CA . ARG A 1 95 ? -23.908 13.348 18.059 1.00 85.56 95 ARG A CA 1
ATOM 695 C C . ARG A 1 95 ? -23.497 14.593 17.274 1.00 85.56 95 ARG A C 1
ATOM 697 O O . ARG A 1 95 ? -24.356 15.182 16.629 1.00 85.56 95 ARG A O 1
ATOM 704 N N . GLU A 1 96 ? -22.212 14.934 17.280 1.00 83.69 96 GLU A N 1
ATOM 705 C CA . GLU A 1 96 ? -21.675 16.139 16.631 1.00 83.69 96 GLU A CA 1
ATOM 706 C C . GLU A 1 96 ? -21.590 16.036 15.096 1.00 83.69 96 GLU A C 1
ATOM 708 O O . GLU A 1 96 ? -21.528 17.053 14.407 1.00 83.69 96 GLU A O 1
ATOM 713 N N . VAL A 1 97 ? -21.649 14.824 14.526 1.00 80.88 97 VAL A N 1
ATOM 714 C CA . VAL A 1 97 ? -21.573 14.615 13.065 1.00 80.88 97 VAL A CA 1
ATOM 715 C C . VAL A 1 97 ? -22.756 15.247 12.314 1.00 80.88 97 VAL A C 1
ATOM 717 O O . VAL A 1 97 ? -22.576 15.769 11.218 1.00 80.88 97 VAL A O 1
ATOM 720 N N . ALA A 1 98 ? -23.968 15.228 12.876 1.00 76.75 98 ALA A N 1
ATOM 721 C CA . ALA A 1 98 ? -25.143 15.765 12.182 1.00 76.75 98 ALA A CA 1
ATOM 722 C C . ALA A 1 98 ? -25.156 17.311 12.116 1.00 76.75 98 ALA A C 1
ATOM 724 O O . ALA A 1 98 ? -25.310 17.836 11.013 1.00 76.75 98 ALA A O 1
ATOM 725 N N . PRO A 1 99 ? -24.921 18.056 13.222 1.00 79.62 99 PRO A N 1
ATOM 726 C CA . PRO A 1 99 ? -24.767 19.515 13.173 1.00 79.62 99 PRO A CA 1
ATOM 727 C C . PRO A 1 99 ? -23.613 19.978 12.276 1.00 79.62 99 PRO A C 1
ATOM 729 O O . PRO A 1 99 ? -23.712 21.019 11.625 1.00 79.62 99 PRO A O 1
ATOM 732 N N . ALA A 1 100 ? -22.536 19.189 12.205 1.00 73.94 100 ALA A N 1
ATOM 733 C CA . ALA A 1 100 ? -21.404 19.450 11.326 1.00 73.94 100 ALA A CA 1
ATOM 734 C C . ALA A 1 100 ? -21.812 19.519 9.844 1.00 73.94 100 ALA A C 1
ATOM 736 O O . ALA A 1 100 ? -21.393 20.432 9.141 1.00 73.94 100 ALA A O 1
ATOM 737 N N . GLY A 1 101 ? -22.682 18.621 9.373 1.00 72.88 101 GLY A N 1
ATOM 738 C CA . GLY A 1 101 ? -23.115 18.603 7.970 1.00 72.88 101 GLY A CA 1
ATOM 739 C C . GLY A 1 101 ? -23.867 19.856 7.528 1.00 72.88 101 GLY A C 1
ATOM 740 O O . GLY A 1 101 ? -23.768 20.256 6.374 1.00 72.88 101 GLY A O 1
ATOM 741 N N . THR A 1 102 ? -24.590 20.494 8.448 1.00 73.50 102 THR A N 1
ATOM 742 C CA . THR A 1 102 ? -25.400 21.689 8.166 1.00 73.50 102 THR A CA 1
ATOM 743 C C . THR A 1 102 ? -24.709 23.005 8.524 1.00 73.50 102 THR A C 1
ATOM 745 O O . THR A 1 102 ? -25.192 24.058 8.122 1.00 73.50 102 THR A O 1
ATOM 748 N N . GLY A 1 103 ? -23.623 22.966 9.307 1.00 71.81 103 GLY A N 1
ATOM 749 C CA . GLY A 1 103 ? -22.985 24.159 9.882 1.00 71.81 103 GLY A CA 1
ATOM 750 C C . GLY A 1 103 ? -21.479 24.305 9.636 1.00 71.81 103 GLY A C 1
ATOM 751 O O . GLY A 1 103 ? -20.885 25.255 10.142 1.00 71.81 103 GLY A O 1
ATOM 752 N N . MET A 1 104 ? -20.837 23.377 8.916 1.00 72.81 104 MET A N 1
ATOM 753 C CA . MET A 1 104 ? -19.404 23.449 8.591 1.00 72.81 104 MET A CA 1
ATOM 754 C C . MET A 1 104 ? -19.095 24.346 7.382 1.00 72.81 104 MET A C 1
ATOM 756 O O . MET A 1 104 ? -19.963 25.027 6.840 1.00 72.81 104 MET A O 1
ATOM 760 N N . ALA A 1 105 ? -17.809 24.378 7.012 1.00 72.06 105 ALA A N 1
ATOM 761 C CA . ALA A 1 105 ? -17.249 25.208 5.958 1.00 72.06 105 ALA A CA 1
ATOM 762 C C . ALA A 1 105 ? -18.100 25.194 4.668 1.00 72.06 105 ALA A C 1
ATOM 764 O O . ALA A 1 105 ? -18.529 24.120 4.230 1.00 72.06 105 ALA A O 1
ATOM 765 N N . PRO A 1 106 ? -18.305 26.364 4.033 1.00 72.94 106 PRO A N 1
ATOM 766 C CA . PRO A 1 106 ? -18.940 26.445 2.723 1.00 72.94 106 PRO A CA 1
ATOM 767 C C . PRO A 1 106 ? -18.261 25.500 1.724 1.00 72.94 106 PRO A C 1
ATOM 769 O O . PRO A 1 106 ? -17.035 25.466 1.645 1.00 72.94 106 PRO A O 1
ATOM 772 N N . GLY A 1 107 ? -19.056 24.745 0.962 1.00 73.12 107 GLY A N 1
ATOM 773 C CA . GLY A 1 107 ? -18.553 23.785 -0.030 1.00 73.12 107 GLY A CA 1
ATOM 774 C C . GLY A 1 107 ? -18.551 22.318 0.413 1.00 73.12 107 GLY A C 1
ATOM 775 O O . GLY A 1 107 ? -18.158 21.466 -0.376 1.00 73.12 107 GLY A O 1
ATOM 776 N N . LEU A 1 108 ? -19.022 21.989 1.624 1.00 72.94 108 LEU A N 1
ATOM 777 C CA . LEU A 1 108 ? -19.289 20.597 1.997 1.00 72.94 108 LEU A CA 1
ATOM 778 C C . LEU A 1 108 ? -20.490 20.056 1.201 1.00 72.94 108 LEU A C 1
ATOM 780 O O . LEU A 1 108 ? -21.616 20.515 1.373 1.00 72.94 108 LEU A O 1
ATOM 784 N N . THR A 1 109 ? -20.247 19.073 0.335 1.00 72.00 109 THR A N 1
ATOM 785 C CA . THR A 1 109 ? -21.250 18.532 -0.599 1.00 72.00 109 THR A CA 1
ATOM 786 C C . THR A 1 109 ? -22.057 17.359 -0.036 1.00 72.00 109 THR A C 1
ATOM 788 O O . THR A 1 109 ? -23.092 17.006 -0.598 1.00 72.00 109 THR A O 1
ATOM 791 N N . GLY A 1 110 ? -21.644 16.777 1.096 1.00 69.19 110 GLY A N 1
ATOM 792 C CA . GLY A 1 110 ? -22.422 15.755 1.797 1.00 69.19 110 GLY A CA 1
ATOM 793 C C . GLY A 1 110 ? -21.660 15.030 2.906 1.00 69.19 110 GLY A C 1
ATOM 794 O O . GLY A 1 110 ? -20.432 15.008 2.933 1.00 69.19 110 GLY A O 1
ATOM 795 N N . ILE A 1 111 ? -22.411 14.405 3.818 1.00 73.69 111 ILE A N 1
ATOM 796 C CA . ILE A 1 111 ? -21.899 13.429 4.789 1.00 73.69 111 ILE A CA 1
ATOM 797 C C . ILE A 1 111 ? -22.473 12.064 4.420 1.00 73.69 111 ILE A C 1
ATOM 799 O O . ILE A 1 111 ? -23.677 11.829 4.526 1.00 73.69 111 ILE A O 1
ATOM 803 N N . VAL A 1 112 ? -21.604 11.155 3.988 1.00 70.75 112 VAL A N 1
ATOM 804 C CA . VAL A 1 112 ? -21.978 9.789 3.610 1.00 70.75 112 VAL A CA 1
ATOM 805 C C . VAL A 1 112 ? -22.025 8.904 4.860 1.00 70.75 112 VAL A C 1
ATOM 807 O O . VAL A 1 112 ? -21.136 8.971 5.703 1.00 70.75 112 VAL A O 1
ATOM 810 N N . GLY A 1 113 ? -23.059 8.066 4.990 1.00 71.62 113 GLY A N 1
ATOM 811 C CA . GLY A 1 113 ? -23.169 7.076 6.076 1.00 71.62 113 GLY A CA 1
ATOM 812 C C . GLY A 1 113 ? -23.913 7.538 7.336 1.00 71.62 113 GLY A C 1
ATOM 813 O O . GLY A 1 113 ? -24.141 6.733 8.238 1.00 71.62 113 GLY A O 1
ATOM 814 N N . GLY A 1 114 ? -24.363 8.796 7.388 1.00 80.94 114 GLY A N 1
ATOM 815 C CA . GLY A 1 114 ? -25.196 9.312 8.476 1.00 80.94 114 GLY A CA 1
ATOM 816 C C . GLY A 1 114 ? -24.509 9.275 9.845 1.00 80.94 114 GLY A C 1
ATOM 817 O O . GLY A 1 114 ? -23.293 9.409 9.962 1.00 80.94 114 GLY A O 1
ATOM 818 N N . ARG A 1 115 ? -25.302 9.127 10.913 1.00 84.00 115 ARG A N 1
ATOM 819 C CA . ARG A 1 115 ? -24.773 9.077 12.280 1.00 84.00 115 ARG A CA 1
ATOM 820 C C . ARG A 1 115 ? -24.173 7.694 12.577 1.00 84.00 115 ARG A C 1
ATOM 822 O O . ARG A 1 115 ? -24.928 6.718 12.598 1.00 84.00 115 ARG A O 1
ATOM 829 N N . PRO A 1 116 ? -22.868 7.594 12.890 1.00 84.31 116 PRO A N 1
ATOM 830 C CA . PRO A 1 116 ? -22.232 6.309 13.150 1.00 84.31 116 PRO A CA 1
ATOM 831 C C . PRO A 1 116 ? -22.760 5.670 14.442 1.00 84.31 116 PRO A C 1
ATOM 833 O O . PRO A 1 116 ? -22.998 6.350 15.446 1.00 84.31 116 PRO A O 1
ATOM 836 N N . ARG A 1 117 ? -22.930 4.341 14.428 1.00 87.88 117 ARG A N 1
ATOM 837 C CA . ARG A 1 117 ? -23.198 3.550 15.637 1.00 87.88 117 ARG A CA 1
ATOM 838 C C . ARG A 1 117 ? -21.881 3.147 16.287 1.00 87.88 117 ARG A C 1
ATOM 840 O O . ARG A 1 117 ? -20.939 2.770 15.603 1.00 87.88 117 ARG A O 1
ATOM 847 N N . VAL A 1 118 ? -21.840 3.188 17.616 1.00 89.50 118 VAL A N 1
ATOM 848 C CA . VAL A 1 118 ? -20.669 2.739 18.374 1.00 89.50 118 VAL A CA 1
ATOM 849 C C . VAL A 1 118 ? -20.664 1.214 18.459 1.00 89.50 118 VAL A C 1
ATOM 851 O O . VAL A 1 118 ? -21.621 0.625 18.966 1.00 89.50 118 VAL A O 1
ATOM 854 N N . SER A 1 119 ? -19.576 0.594 18.012 1.00 89.62 119 SER A N 1
ATOM 855 C CA . SER A 1 119 ? -19.324 -0.848 18.075 1.00 89.62 119 SER A CA 1
ATOM 856 C C . SER A 1 119 ? -17.945 -1.136 18.684 1.00 89.62 119 SER A C 1
ATOM 858 O O . SER A 1 119 ? -17.059 -0.280 18.618 1.00 89.62 119 SER A O 1
ATOM 860 N N . PRO A 1 120 ? -17.737 -2.315 19.297 1.00 88.31 120 PRO A N 1
ATOM 861 C CA . PRO A 1 120 ? -16.408 -2.735 19.731 1.00 88.31 120 PRO A CA 1
ATOM 862 C C . PRO A 1 120 ? -15.490 -2.995 18.527 1.00 88.31 120 PRO A C 1
ATOM 864 O O . PRO A 1 120 ? -15.947 -3.467 17.487 1.00 88.31 120 PRO A O 1
ATOM 867 N N . VAL A 1 121 ? -14.193 -2.720 18.692 1.00 86.56 121 VAL A N 1
ATOM 868 C CA . VAL A 1 121 ? -13.144 -3.077 17.722 1.00 86.56 121 VAL A CA 1
ATOM 869 C C . VAL A 1 121 ? -12.538 -4.410 18.150 1.00 86.56 121 VAL A C 1
ATOM 871 O O . VAL A 1 121 ? -11.949 -4.501 19.229 1.00 86.56 121 VAL A O 1
ATOM 874 N N . LEU A 1 122 ? -12.696 -5.446 17.329 1.00 86.06 122 LEU A N 1
ATOM 875 C CA . LEU A 1 122 ? -12.152 -6.774 17.606 1.00 86.06 122 LEU A CA 1
ATOM 876 C C . LEU A 1 122 ? -10.710 -6.847 17.092 1.00 86.06 122 LEU A C 1
ATOM 878 O O . LEU A 1 122 ? -10.449 -6.571 15.925 1.00 86.06 122 LEU A O 1
ATOM 882 N N . LYS A 1 123 ? -9.766 -7.212 17.963 1.00 83.25 123 LYS A N 1
ATOM 883 C CA . LYS A 1 123 ? -8.346 -7.339 17.611 1.00 83.25 123 LYS A CA 1
ATOM 884 C C . LYS A 1 123 ? -7.924 -8.804 17.700 1.00 83.25 123 LYS A C 1
ATOM 886 O O . LYS A 1 123 ? -7.875 -9.327 18.814 1.00 83.25 123 LYS A O 1
ATOM 891 N N . PRO A 1 124 ? -7.656 -9.482 16.571 1.00 77.38 124 PRO A N 1
ATOM 892 C CA . PRO A 1 124 ? -7.100 -10.824 16.615 1.00 77.38 124 PRO A CA 1
ATOM 893 C C . PRO A 1 124 ? -5.648 -10.768 17.105 1.00 77.38 124 PRO A C 1
ATOM 895 O O . PRO A 1 124 ? -4.871 -9.917 16.674 1.00 77.38 124 PRO A O 1
ATOM 898 N N . PHE A 1 125 ? -5.289 -11.688 17.999 1.00 78.50 125 PHE A N 1
ATOM 899 C CA . PHE A 1 125 ? -3.917 -11.890 18.453 1.00 78.50 125 PHE A CA 1
ATOM 900 C C . PHE A 1 125 ? -3.430 -13.232 17.927 1.00 78.50 125 PHE A C 1
ATOM 902 O O . PHE A 1 125 ? -3.981 -14.277 18.270 1.00 78.50 125 PHE A O 1
ATOM 909 N N . PHE A 1 126 ? -2.408 -13.190 17.079 1.00 79.50 126 PHE A N 1
ATOM 910 C CA . PHE A 1 126 ? -1.779 -14.381 16.528 1.00 79.50 126 PHE A CA 1
ATOM 911 C C . PHE A 1 126 ? -0.513 -14.685 17.325 1.00 79.50 126 PHE A C 1
ATOM 913 O O . PHE A 1 126 ? 0.287 -13.789 17.589 1.00 79.50 126 PHE A O 1
ATOM 920 N N . PHE A 1 127 ? -0.329 -15.944 17.704 1.00 83.88 127 PHE A N 1
ATOM 921 C CA . PHE A 1 127 ? 0.872 -16.429 18.374 1.00 83.88 127 PHE A CA 1
ATOM 922 C C . PHE A 1 127 ? 1.267 -17.780 17.783 1.00 83.88 127 PHE A C 1
ATOM 924 O O . PHE A 1 127 ? 0.421 -18.527 17.292 1.00 83.88 127 PHE A O 1
ATOM 931 N N . MET A 1 128 ? 2.561 -18.082 17.804 1.00 88.00 128 MET A N 1
ATOM 932 C CA . MET A 1 128 ? 3.052 -19.401 17.417 1.00 88.00 128 MET A CA 1
ATOM 933 C C . MET A 1 128 ? 2.923 -20.342 18.611 1.00 88.00 128 MET A C 1
ATOM 935 O O . MET A 1 128 ? 3.331 -19.990 19.717 1.00 88.00 128 MET A O 1
ATOM 939 N N . HIS A 1 129 ? 2.371 -21.532 18.386 1.00 87.19 129 HIS A N 1
ATOM 940 C CA . HIS A 1 129 ? 2.344 -22.595 19.384 1.00 87.19 129 HIS A CA 1
ATOM 941 C C . HIS A 1 129 ? 3.300 -23.718 18.952 1.00 87.19 129 HIS A C 1
ATOM 943 O O . HIS A 1 129 ? 3.241 -24.129 17.787 1.00 87.19 129 HIS A O 1
ATOM 949 N N . PRO A 1 130 ? 4.202 -24.196 19.830 1.00 90.31 130 PRO A N 1
ATOM 950 C CA . PRO A 1 130 ? 5.145 -25.249 19.474 1.00 90.31 130 PRO A CA 1
ATOM 951 C C . PRO A 1 130 ? 4.423 -26.526 19.051 1.00 90.31 130 PRO A C 1
ATOM 953 O O . PRO A 1 130 ? 3.619 -27.077 19.798 1.00 90.31 130 PRO A O 1
ATOM 956 N N . LYS A 1 131 ? 4.755 -27.044 17.862 1.00 86.94 131 LYS A N 1
ATOM 957 C CA . LYS A 1 131 ? 4.183 -28.312 17.379 1.00 86.94 131 LYS A CA 1
ATOM 958 C C . LYS A 1 131 ? 4.469 -29.478 18.333 1.00 86.94 131 LYS A C 1
ATOM 960 O O . LYS A 1 131 ? 3.633 -30.357 18.463 1.00 86.94 131 LYS A O 1
ATOM 965 N N . SER A 1 132 ? 5.607 -29.457 19.030 1.00 88.88 132 SER A N 1
ATOM 966 C CA . SER A 1 132 ? 5.996 -30.468 20.024 1.00 88.88 132 SER A CA 1
ATOM 967 C C . SER A 1 132 ? 5.090 -30.522 21.257 1.00 88.88 132 SER A C 1
ATOM 969 O O . SER A 1 132 ? 5.127 -31.503 21.991 1.00 88.88 132 SER A O 1
ATOM 971 N N . GLU A 1 133 ? 4.313 -29.470 21.517 1.00 88.19 133 GLU A N 1
ATOM 972 C CA . GLU A 1 133 ? 3.401 -29.382 22.664 1.00 88.19 133 GLU A CA 1
ATOM 973 C C . GLU A 1 133 ? 1.957 -29.755 22.296 1.00 88.19 133 GLU A C 1
ATOM 975 O O . GLU A 1 133 ? 1.108 -29.911 23.179 1.00 88.19 133 GLU A O 1
ATOM 980 N N . LEU A 1 134 ? 1.675 -29.948 21.003 1.00 85.44 134 LEU A N 1
ATOM 981 C CA . LEU A 1 134 ? 0.384 -30.426 20.535 1.00 85.44 134 LEU A CA 1
ATOM 982 C C . LEU A 1 134 ? 0.252 -31.917 20.855 1.00 85.44 134 LEU A C 1
ATOM 984 O O . LEU A 1 134 ? 1.019 -32.747 20.375 1.00 85.44 134 LEU A O 1
ATOM 988 N N . LYS A 1 135 ? -0.755 -32.269 21.656 1.00 80.12 135 LYS A N 1
ATOM 989 C CA . LYS A 1 135 ? -1.193 -33.660 21.780 1.00 80.12 135 LYS A CA 1
ATOM 990 C C . LYS A 1 135 ? -1.993 -34.000 20.531 1.00 80.12 135 LYS A C 1
ATOM 992 O O . LYS A 1 135 ? -3.021 -33.369 20.291 1.00 80.12 135 LYS A O 1
ATOM 997 N N . GLU A 1 136 ? -1.528 -34.971 19.753 1.00 73.19 136 GLU A N 1
ATOM 998 C CA . GLU A 1 136 ? -2.292 -35.504 18.627 1.00 73.19 136 GLU A CA 1
ATOM 999 C C . GLU A 1 136 ? -3.625 -36.053 19.146 1.00 73.19 136 GLU A C 1
ATOM 1001 O O . GLU A 1 136 ? -3.676 -37.053 19.865 1.00 73.19 136 GLU A O 1
ATOM 1006 N N . ALA A 1 137 ? -4.708 -35.347 18.835 1.00 62.81 137 ALA A N 1
ATOM 1007 C CA . ALA A 1 137 ? -6.064 -35.788 19.097 1.00 62.81 137 ALA A CA 1
ATOM 1008 C C . ALA A 1 137 ? -6.640 -36.265 17.764 1.00 62.81 137 ALA A C 1
ATOM 1010 O O . ALA A 1 137 ? -7.054 -35.455 16.944 1.00 62.81 137 ALA A O 1
ATOM 1011 N N . GLU A 1 138 ? -6.612 -37.586 17.591 1.00 63.66 138 GLU A N 1
ATOM 1012 C CA . GLU A 1 138 ? -7.236 -38.356 16.509 1.00 63.66 138 GLU A CA 1
ATOM 1013 C C . GLU A 1 138 ? -6.619 -38.178 15.108 1.00 63.66 138 GLU A C 1
ATOM 1015 O O . GLU A 1 138 ? -6.708 -37.142 14.456 1.00 63.66 138 GLU A O 1
ATOM 1020 N N . SER A 1 139 ? -6.020 -39.267 14.615 1.00 58.88 139 SER A N 1
ATOM 1021 C CA . SER A 1 139 ? -5.659 -39.423 13.207 1.00 58.88 139 SER A CA 1
ATOM 1022 C C . SER A 1 139 ? -6.940 -39.646 12.404 1.00 58.88 139 SER A C 1
ATOM 1024 O O . SER A 1 139 ? -7.568 -40.703 12.488 1.00 58.88 139 SER A O 1
ATOM 1026 N N . ILE A 1 140 ? -7.340 -38.642 11.626 1.00 69.62 140 ILE A N 1
ATOM 1027 C CA . ILE A 1 140 ? -8.286 -38.844 10.531 1.00 69.62 140 ILE A CA 1
ATOM 1028 C C . ILE A 1 140 ? -7.500 -39.589 9.447 1.00 69.62 140 ILE A C 1
ATOM 1030 O O . ILE A 1 140 ? -6.545 -39.042 8.898 1.00 69.62 140 ILE A O 1
ATOM 1034 N N . GLN A 1 141 ? -7.863 -40.846 9.170 1.00 59.22 141 GLN A N 1
ATOM 1035 C CA . GLN A 1 141 ? -7.346 -41.587 8.015 1.00 59.22 141 GLN A CA 1
ATOM 1036 C C . GLN A 1 141 ? -7.902 -40.950 6.735 1.00 59.22 141 GLN A C 1
ATOM 1038 O O . GLN A 1 141 ? -8.890 -41.415 6.168 1.00 59.22 141 GLN A O 1
ATOM 1043 N N . GLU A 1 142 ? -7.306 -39.845 6.298 1.00 63.97 142 GLU A N 1
ATOM 1044 C CA . GLU A 1 142 ? -7.459 -39.389 4.923 1.00 63.97 142 GLU A CA 1
ATOM 1045 C C . GLU A 1 142 ? -6.697 -40.363 4.020 1.00 63.97 142 GLU A C 1
ATOM 1047 O O . GLU A 1 142 ? -5.571 -40.760 4.321 1.00 63.97 1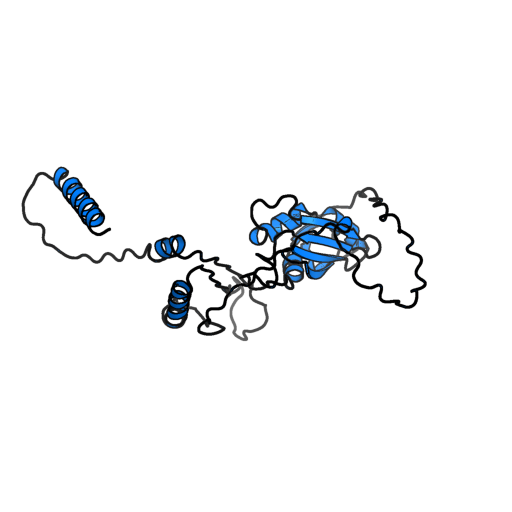42 GLU A O 1
ATOM 1052 N N . ALA A 1 143 ? -7.341 -40.809 2.940 1.00 57.12 143 ALA A N 1
ATOM 1053 C CA . ALA A 1 143 ? -6.697 -41.653 1.944 1.00 57.12 143 ALA A CA 1
ATOM 1054 C C . ALA A 1 143 ? -5.445 -40.934 1.428 1.00 57.12 143 ALA A C 1
ATOM 1056 O O . ALA A 1 143 ? -5.563 -39.823 0.915 1.00 57.12 143 ALA A O 1
ATOM 1057 N N . GLU A 1 144 ? -4.287 -41.580 1.592 1.00 50.31 144 GLU A N 1
ATOM 1058 C CA . GLU A 1 144 ? -2.961 -41.115 1.177 1.00 50.31 144 GLU A CA 1
ATOM 1059 C C . GLU A 1 144 ? -3.037 -40.311 -0.132 1.00 50.31 144 GLU A C 1
ATOM 1061 O O . GLU A 1 144 ? -3.233 -40.897 -1.207 1.00 50.31 144 GLU A O 1
ATOM 1066 N N . PRO A 1 145 ? -2.895 -38.973 -0.102 1.00 52.62 145 PRO A N 1
ATOM 1067 C CA . PRO A 1 145 ? -2.635 -38.258 -1.327 1.00 52.62 145 PRO A CA 1
ATOM 1068 C C . PRO A 1 145 ? -1.260 -38.728 -1.798 1.00 52.62 145 PRO A C 1
ATOM 1070 O O . PRO A 1 145 ? -0.254 -38.487 -1.138 1.00 52.62 145 PRO A O 1
ATOM 1073 N N . HIS A 1 146 ? -1.209 -39.404 -2.948 1.00 47.53 146 HIS A N 1
ATOM 1074 C CA . HIS A 1 146 ? 0.026 -39.671 -3.682 1.00 47.53 146 HIS A CA 1
ATOM 1075 C C . HIS A 1 146 ? 0.663 -38.344 -4.113 1.00 47.53 146 HIS A C 1
ATOM 1077 O O . HIS A 1 146 ? 0.612 -37.957 -5.275 1.00 47.53 146 HIS A O 1
ATOM 1083 N N . THR A 1 147 ? 1.244 -37.613 -3.175 1.00 48.84 147 THR A N 1
ATOM 1084 C CA . THR A 1 147 ? 2.074 -36.457 -3.457 1.00 48.84 147 THR A CA 1
ATOM 1085 C C . THR A 1 147 ? 3.323 -36.670 -2.638 1.00 48.84 147 THR A C 1
ATOM 1087 O O . THR A 1 147 ? 3.328 -36.491 -1.427 1.00 48.84 147 THR A O 1
ATOM 1090 N N . SER A 1 148 ? 4.373 -37.130 -3.313 1.00 46.91 148 SER A N 1
ATOM 1091 C CA . SER A 1 148 ? 5.725 -37.043 -2.783 1.00 46.91 148 SER A CA 1
ATOM 1092 C C . SER A 1 148 ? 5.914 -35.611 -2.293 1.00 46.91 148 SER A C 1
ATOM 1094 O O . SER A 1 148 ? 5.931 -34.695 -3.117 1.00 46.91 148 SER A O 1
ATOM 1096 N N . GLU A 1 149 ? 6.055 -35.413 -0.982 1.00 51.62 149 GLU A N 1
ATOM 1097 C CA . GLU A 1 149 ? 6.637 -34.200 -0.411 1.00 51.62 149 GLU A CA 1
ATOM 1098 C C . GLU A 1 149 ? 8.105 -34.162 -0.855 1.00 51.62 149 GLU A C 1
ATOM 1100 O O . GLU A 1 149 ? 9.036 -34.453 -0.112 1.00 51.62 149 GLU A O 1
ATOM 1105 N N . GLN A 1 150 ? 8.328 -33.884 -2.140 1.00 51.22 150 GLN A N 1
ATOM 1106 C CA . GLN A 1 150 ? 9.605 -33.372 -2.577 1.00 51.22 150 GLN A CA 1
ATOM 1107 C C . GLN A 1 150 ? 9.691 -31.986 -1.966 1.00 51.22 150 GLN A C 1
ATOM 1109 O O . GLN A 1 150 ? 9.004 -31.059 -2.394 1.00 51.22 150 GLN A O 1
ATOM 1114 N N . GLU A 1 151 ? 10.510 -31.879 -0.927 1.00 50.88 151 GLU A N 1
ATOM 1115 C CA . GLU A 1 151 ? 11.026 -30.624 -0.418 1.00 50.88 151 GLU A CA 1
ATOM 1116 C C . GLU A 1 151 ? 11.751 -29.950 -1.590 1.00 50.88 151 GLU A C 1
ATOM 1118 O O . GLU A 1 151 ? 12.920 -30.212 -1.872 1.00 50.88 151 GLU A O 1
ATOM 1123 N N . VAL A 1 152 ? 10.998 -29.181 -2.384 1.00 53.94 152 VAL A N 1
ATOM 1124 C CA . VAL A 1 152 ? 11.559 -28.415 -3.490 1.00 53.94 152 VAL A CA 1
ATOM 1125 C C . VAL A 1 152 ? 12.522 -27.443 -2.823 1.00 53.94 152 VAL A C 1
ATOM 1127 O O . VAL A 1 152 ? 12.069 -26.623 -2.017 1.00 53.94 152 VAL A O 1
ATOM 1130 N N . PRO A 1 153 ? 13.837 -27.541 -3.091 1.00 54.91 153 PRO A N 1
ATOM 1131 C CA . PRO A 1 153 ? 14.787 -26.620 -2.500 1.00 54.91 153 PRO A CA 1
ATOM 1132 C C . PRO A 1 153 ? 14.321 -25.200 -2.830 1.00 54.91 153 PRO A C 1
ATOM 1134 O O . PRO A 1 153 ? 13.828 -24.977 -3.944 1.00 54.91 153 PRO A O 1
ATOM 1137 N N . PRO A 1 154 ? 14.419 -24.249 -1.880 1.00 57.50 154 PRO A N 1
ATOM 1138 C CA . PRO A 1 154 ? 14.012 -22.876 -2.134 1.00 57.50 154 PRO A CA 1
ATOM 1139 C C . PRO A 1 154 ? 14.654 -22.445 -3.454 1.00 57.50 154 PRO A C 1
ATOM 1141 O O . PRO A 1 154 ? 15.853 -22.692 -3.630 1.00 57.50 154 PRO A O 1
ATOM 1144 N N . PRO A 1 155 ? 13.875 -21.903 -4.413 1.00 55.22 155 PRO A N 1
ATOM 1145 C CA . PRO A 1 155 ? 14.407 -21.560 -5.717 1.00 55.22 155 PRO A CA 1
ATOM 1146 C C . PRO A 1 155 ? 15.626 -20.680 -5.484 1.00 55.22 155 PRO A C 1
ATOM 1148 O O . PRO A 1 155 ? 15.528 -19.623 -4.859 1.00 55.22 155 PRO A O 1
ATOM 1151 N N . SER A 1 156 ? 16.781 -21.183 -5.916 1.00 50.62 156 SER A N 1
ATOM 1152 C CA . SER A 1 156 ? 18.034 -20.448 -5.914 1.00 50.62 156 SER A CA 1
ATOM 1153 C C . SER A 1 156 ? 17.758 -19.133 -6.627 1.00 50.62 156 SER A C 1
ATOM 1155 O O . SER A 1 156 ? 17.508 -19.118 -7.834 1.00 50.62 156 SER A O 1
ATOM 1157 N N . ALA A 1 157 ? 17.694 -18.042 -5.865 1.00 54.31 157 ALA A N 1
ATOM 1158 C CA . ALA A 1 157 ? 17.552 -16.700 -6.393 1.00 54.31 157 ALA A CA 1
ATOM 1159 C C . ALA A 1 157 ? 18.873 -16.342 -7.080 1.00 54.31 157 ALA A C 1
ATOM 1161 O O . ALA A 1 157 ? 19.706 -15.628 -6.530 1.00 54.31 157 ALA A O 1
ATOM 1162 N N . GLN A 1 158 ? 19.103 -16.902 -8.266 1.00 49.31 158 GLN A N 1
ATOM 1163 C CA . GLN A 1 158 ? 20.137 -16.417 -9.162 1.00 49.31 158 GLN A CA 1
ATOM 1164 C C . GLN A 1 158 ? 19.645 -15.068 -9.678 1.00 49.31 158 GLN A C 1
ATOM 1166 O O . GLN A 1 158 ? 18.891 -14.977 -10.645 1.00 49.31 158 GLN A O 1
ATOM 1171 N N . GLU A 1 159 ? 19.988 -14.008 -8.948 1.00 58.28 159 GLU A N 1
ATOM 1172 C CA . GLU A 1 159 ? 19.877 -12.655 -9.464 1.00 58.28 159 GLU A CA 1
ATOM 1173 C C . GLU A 1 159 ? 20.868 -12.536 -10.621 1.00 58.28 159 GLU A C 1
ATOM 1175 O O . GLU A 1 159 ? 22.069 -12.373 -10.416 1.00 58.28 159 GLU A O 1
ATOM 1180 N N . GLU A 1 160 ? 20.358 -12.667 -11.847 1.00 60.69 160 GLU A N 1
ATOM 1181 C CA . GLU A 1 160 ? 21.104 -12.294 -13.047 1.00 60.69 160 GLU A CA 1
ATOM 1182 C C . GLU A 1 160 ? 21.659 -10.873 -12.849 1.00 60.69 160 GLU A C 1
ATOM 1184 O O . GLU A 1 160 ? 20.893 -9.987 -12.422 1.00 60.69 160 GLU A O 1
ATOM 1189 N N . PRO A 1 161 ? 22.963 -10.652 -13.108 1.00 60.81 161 PRO A N 1
ATOM 1190 C CA . PRO A 1 161 ? 23.595 -9.358 -12.911 1.00 60.81 161 PRO A CA 1
ATOM 1191 C C . PRO A 1 161 ? 22.836 -8.289 -13.698 1.00 60.81 161 PRO A C 1
ATOM 1193 O O . PRO A 1 161 ? 22.473 -8.494 -14.858 1.00 60.81 161 PRO A O 1
ATOM 1196 N N . ASP A 1 162 ? 22.562 -7.155 -13.048 1.00 65.69 162 ASP A N 1
ATOM 1197 C CA . ASP A 1 162 ? 21.806 -6.067 -13.661 1.00 65.69 162 ASP A CA 1
ATOM 1198 C C . ASP A 1 162 ? 22.561 -5.555 -14.895 1.00 65.69 162 ASP A C 1
ATOM 1200 O O . ASP A 1 162 ? 23.585 -4.878 -14.788 1.00 65.69 162 ASP A O 1
ATOM 1204 N N . ALA A 1 163 ? 22.054 -5.898 -16.081 1.00 67.31 163 ALA A N 1
ATOM 1205 C CA . ALA A 1 163 ? 22.579 -5.400 -17.342 1.00 67.31 163 ALA A CA 1
ATOM 1206 C C . ALA A 1 163 ? 22.544 -3.861 -17.366 1.00 67.31 163 ALA A C 1
ATOM 1208 O O . ALA A 1 163 ? 21.630 -3.233 -16.816 1.00 67.31 163 ALA A O 1
ATOM 1209 N N . GLU A 1 164 ? 23.520 -3.236 -18.029 1.00 81.25 164 GLU A N 1
ATOM 1210 C CA . GLU A 1 164 ? 23.506 -1.791 -18.265 1.00 81.25 164 GLU A CA 1
ATOM 1211 C C . GLU A 1 164 ? 22.312 -1.418 -19.155 1.00 81.25 164 GLU A C 1
ATOM 1213 O O . GLU A 1 164 ? 22.344 -1.526 -20.379 1.00 81.25 164 GLU A O 1
ATOM 1218 N N . LEU A 1 165 ? 21.218 -1.003 -18.516 1.00 87.50 165 LEU A N 1
ATOM 1219 C CA . LEU A 1 165 ? 20.021 -0.531 -19.202 1.00 87.50 165 LEU A CA 1
ATOM 1220 C C . LEU A 1 165 ? 20.210 0.919 -19.671 1.00 87.50 165 LEU A C 1
ATOM 1222 O O . LEU A 1 165 ? 20.633 1.754 -18.859 1.00 87.50 165 LEU A O 1
ATOM 1226 N N . PRO A 1 166 ? 19.840 1.251 -20.922 1.00 89.75 166 PRO A N 1
ATOM 1227 C CA . PRO A 1 166 ? 19.914 2.618 -21.417 1.00 89.75 166 PRO A CA 1
ATOM 1228 C C . PRO A 1 166 ? 18.978 3.517 -20.609 1.00 89.75 166 PRO A C 1
ATOM 1230 O O . PRO A 1 166 ? 17.840 3.145 -20.324 1.00 89.75 166 PRO A O 1
ATOM 1233 N N . SER A 1 167 ? 19.462 4.697 -20.234 1.00 89.69 167 SER A N 1
ATOM 1234 C CA . SER A 1 167 ? 18.682 5.732 -19.555 1.00 89.69 167 SER A CA 1
ATOM 1235 C C . SER A 1 167 ? 18.231 6.806 -20.545 1.00 89.69 167 SER A C 1
ATOM 1237 O O . SER A 1 167 ? 18.766 6.931 -21.646 1.00 89.69 167 SER A O 1
ATOM 1239 N N . GLY A 1 168 ? 17.227 7.592 -20.163 1.00 91.56 168 GLY A N 1
ATOM 1240 C CA . GLY A 1 168 ? 16.721 8.681 -20.996 1.00 91.56 168 GLY A CA 1
ATOM 1241 C C . GLY A 1 168 ? 15.959 9.734 -20.193 1.00 91.56 168 GLY A C 1
ATOM 1242 O O . GLY A 1 168 ? 15.790 9.584 -18.985 1.00 91.56 168 GLY A O 1
ATOM 1243 N N . PRO A 1 169 ? 15.499 10.819 -20.837 1.00 94.00 169 PRO A N 1
ATOM 1244 C CA . PRO A 1 169 ? 14.813 11.922 -20.162 1.00 94.00 169 PRO A CA 1
ATOM 1245 C C . PRO A 1 169 ? 13.328 11.640 -19.873 1.00 94.00 169 PRO A C 1
ATOM 1247 O O . PRO A 1 169 ? 12.635 12.503 -19.331 1.00 94.00 169 PRO A O 1
ATOM 1250 N N . HIS A 1 170 ? 12.806 10.469 -20.248 1.00 94.62 170 HIS A N 1
ATOM 1251 C CA . HIS A 1 170 ? 11.380 10.181 -20.155 1.00 94.62 170 HIS A CA 1
ATOM 1252 C C . HIS A 1 170 ? 10.975 9.759 -18.740 1.00 94.62 170 HIS A C 1
ATOM 1254 O O . HIS A 1 170 ? 11.768 9.274 -17.926 1.00 94.62 170 HIS A O 1
ATOM 1260 N N . SER A 1 171 ? 9.699 9.986 -18.440 1.00 94.94 171 SER A N 1
ATOM 1261 C CA . SER A 1 171 ? 9.053 9.564 -17.203 1.00 94.94 171 SER A CA 1
ATOM 1262 C C . SER A 1 171 ? 7.721 8.915 -17.544 1.00 94.94 171 SER A C 1
ATOM 1264 O O . SER A 1 171 ? 6.969 9.464 -18.347 1.00 94.94 171 SER A O 1
ATOM 1266 N N . PHE A 1 172 ? 7.425 7.788 -16.909 1.00 95.38 172 PHE A N 1
ATOM 1267 C CA . PHE A 1 172 ? 6.195 7.027 -17.127 1.00 95.38 172 PHE A CA 1
ATOM 1268 C C . PHE A 1 172 ? 5.505 6.775 -15.794 1.00 95.38 172 PHE A C 1
ATOM 1270 O O . PHE A 1 172 ? 6.166 6.582 -14.767 1.00 95.38 172 PHE A O 1
ATOM 1277 N N . ARG A 1 173 ? 4.172 6.779 -15.797 1.00 95.88 173 ARG A N 1
ATOM 1278 C CA . ARG A 1 173 ? 3.414 6.239 -14.664 1.00 95.88 173 ARG A CA 1
ATOM 1279 C C . ARG A 1 173 ? 3.529 4.723 -14.673 1.00 95.88 173 ARG A C 1
ATOM 1281 O O . ARG A 1 173 ? 3.593 4.103 -15.734 1.00 95.88 173 ARG A O 1
ATOM 1288 N N . LEU A 1 174 ? 3.524 4.115 -13.492 1.00 95.81 174 LEU A N 1
ATOM 1289 C CA . LEU A 1 174 ? 3.586 2.663 -13.384 1.00 95.81 174 LEU A CA 1
ATOM 1290 C C . LEU A 1 174 ? 2.388 1.993 -14.083 1.00 95.81 174 LEU A C 1
ATOM 1292 O O . LEU A 1 174 ? 2.553 0.911 -14.640 1.00 95.81 174 LEU A O 1
ATOM 1296 N N . GLU A 1 175 ? 1.234 2.670 -14.161 1.00 96.25 175 GLU A N 1
ATOM 1297 C CA . GLU A 1 175 ? 0.061 2.248 -14.952 1.00 96.25 175 GLU A CA 1
ATOM 1298 C C . GLU A 1 175 ? 0.381 1.893 -16.410 1.00 96.25 175 GLU A C 1
ATOM 1300 O O . GLU A 1 175 ? -0.248 0.991 -16.967 1.00 96.25 175 GLU A O 1
ATOM 1305 N N . GLU A 1 176 ? 1.352 2.580 -17.017 1.00 95.19 176 GLU A N 1
ATOM 1306 C CA . GLU A 1 176 ? 1.740 2.413 -18.420 1.00 95.19 176 GLU A CA 1
ATOM 1307 C C . GLU A 1 176 ? 2.675 1.215 -18.609 1.00 95.19 176 GLU A C 1
ATOM 1309 O O . GLU A 1 176 ? 2.745 0.654 -19.700 1.00 95.19 176 GLU A O 1
ATOM 1314 N N . LEU A 1 177 ? 3.378 0.807 -17.549 1.00 96.12 177 LEU A N 1
ATOM 1315 C CA . LEU A 1 177 ? 4.436 -0.202 -17.600 1.00 96.12 177 LEU A CA 1
ATOM 1316 C C . LEU A 1 177 ? 4.020 -1.539 -16.983 1.00 96.12 177 LEU A C 1
ATOM 1318 O O . LEU A 1 177 ? 4.553 -2.580 -17.368 1.00 96.12 177 LEU A O 1
ATOM 1322 N N . ALA A 1 178 ? 3.084 -1.536 -16.033 1.00 97.25 178 ALA A N 1
ATOM 1323 C CA . ALA A 1 178 ? 2.736 -2.713 -15.250 1.00 97.25 178 ALA A CA 1
ATOM 1324 C C . ALA A 1 178 ? 1.235 -2.832 -14.955 1.00 97.25 178 ALA A C 1
ATOM 1326 O O . ALA A 1 178 ? 0.483 -1.858 -14.940 1.00 97.25 178 ALA A O 1
ATOM 1327 N N . PHE A 1 179 ? 0.818 -4.066 -14.692 1.00 97.69 179 PHE A N 1
ATOM 1328 C CA . PHE A 1 179 ? -0.422 -4.404 -14.010 1.00 97.69 179 PHE A CA 1
ATOM 1329 C C . PHE A 1 179 ? -0.136 -4.623 -12.528 1.00 97.69 179 PHE A C 1
ATOM 1331 O O . PHE A 1 179 ? 0.905 -5.179 -12.175 1.00 97.69 179 PHE A O 1
ATOM 1338 N N . THR A 1 180 ? -1.069 -4.239 -11.661 1.00 97.44 180 THR A N 1
ATOM 1339 C CA . THR A 1 180 ? -0.942 -4.461 -10.219 1.00 97.44 180 THR A CA 1
ATOM 1340 C C . THR A 1 180 ? -2.157 -5.159 -9.640 1.00 97.44 180 THR A C 1
ATOM 1342 O O . THR A 1 180 ? -3.286 -5.012 -10.114 1.00 97.44 180 THR A O 1
ATOM 1345 N N . ARG A 1 181 ? -1.925 -5.922 -8.574 1.00 96.12 181 ARG A N 1
ATOM 1346 C CA . ARG A 1 181 ? -2.977 -6.446 -7.708 1.00 96.12 181 ARG A CA 1
ATOM 1347 C C . ARG A 1 181 ? -2.479 -6.421 -6.274 1.00 96.12 181 ARG A C 1
ATOM 1349 O O . ARG A 1 181 ? -1.332 -6.772 -6.026 1.00 96.12 181 ARG A O 1
ATOM 1356 N N . SER A 1 182 ? -3.342 -6.047 -5.341 1.00 95.50 182 SER A N 1
ATOM 1357 C CA . SER A 1 182 ? -3.018 -6.062 -3.919 1.00 95.50 182 SER A CA 1
ATOM 1358 C C . SER A 1 182 ? -4.026 -6.864 -3.104 1.00 95.50 182 SER A C 1
ATOM 1360 O O . SER A 1 182 ? -5.130 -7.171 -3.566 1.00 95.50 182 SER A O 1
ATOM 1362 N N . GLY A 1 183 ? -3.617 -7.236 -1.897 1.00 92.62 183 GLY A N 1
ATOM 1363 C CA . GLY A 1 183 ? -4.458 -7.934 -0.934 1.00 92.62 183 GLY A CA 1
ATOM 1364 C C . GLY A 1 183 ? -3.839 -7.944 0.455 1.00 92.62 183 GLY A C 1
ATOM 1365 O O . GLY A 1 183 ? -2.638 -7.714 0.615 1.00 92.62 183 GLY A O 1
ATOM 1366 N N . ASP A 1 184 ? -4.662 -8.208 1.460 1.00 92.94 184 ASP A N 1
ATOM 1367 C CA . ASP A 1 184 ? -4.230 -8.248 2.846 1.00 92.94 184 ASP A CA 1
ATOM 1368 C C . ASP A 1 184 ? -3.537 -9.566 3.213 1.00 92.94 184 ASP A C 1
ATOM 1370 O O . ASP A 1 184 ? -3.814 -10.648 2.689 1.00 92.94 184 ASP A O 1
ATOM 1374 N N . LYS A 1 185 ? -2.616 -9.458 4.167 1.00 89.38 185 LYS A N 1
ATOM 1375 C CA . LYS A 1 185 ? -1.971 -10.561 4.870 1.00 89.38 185 LYS A CA 1
ATOM 1376 C C . LYS A 1 185 ? -1.928 -10.218 6.358 1.00 89.38 185 LYS A C 1
ATOM 1378 O O . LYS A 1 185 ? -0.888 -9.860 6.912 1.00 89.38 185 LYS A O 1
ATOM 1383 N N . GLY A 1 186 ? -3.091 -10.295 7.003 1.00 88.50 186 GLY A N 1
ATOM 1384 C CA . GLY A 1 186 ? -3.256 -9.850 8.387 1.00 88.50 186 GLY A CA 1
ATOM 1385 C C . GLY A 1 186 ? -3.204 -8.325 8.472 1.00 88.50 186 GLY A C 1
ATOM 1386 O O . GLY A 1 186 ? -4.033 -7.654 7.869 1.00 88.50 186 GLY A O 1
ATOM 1387 N N . ASP A 1 187 ? -2.234 -7.781 9.210 1.00 89.88 187 ASP A N 1
ATOM 1388 C CA . ASP A 1 187 ? -1.978 -6.329 9.263 1.00 89.88 187 ASP A CA 1
ATOM 1389 C C . ASP A 1 187 ? -1.010 -5.829 8.170 1.00 89.88 187 ASP A C 1
ATOM 1391 O O . ASP A 1 187 ? -0.729 -4.639 8.032 1.00 89.88 187 ASP A O 1
ATOM 1395 N N . SER A 1 188 ? -0.470 -6.744 7.371 1.00 92.88 188 SER A N 1
ATOM 1396 C CA . SER A 1 188 ? 0.403 -6.402 6.249 1.00 92.88 188 SER A CA 1
ATOM 1397 C C . SER A 1 188 ? -0.379 -6.418 4.942 1.00 92.88 188 SER A C 1
ATOM 1399 O O . SER A 1 188 ? -1.397 -7.099 4.834 1.00 92.88 188 SER A O 1
ATOM 1401 N N . ALA A 1 189 ? 0.113 -5.713 3.931 1.00 94.75 189 ALA A N 1
ATOM 1402 C CA . ALA A 1 189 ? -0.442 -5.736 2.583 1.00 94.75 189 ALA A CA 1
ATOM 1403 C C . ALA A 1 189 ? 0.584 -6.303 1.604 1.00 94.75 189 ALA A C 1
ATOM 1405 O O . ALA A 1 189 ? 1.782 -6.050 1.715 1.00 94.75 189 ALA A O 1
ATOM 1406 N N . ASN A 1 190 ? 0.109 -7.067 0.633 1.00 96.31 190 ASN A N 1
ATOM 1407 C CA . ASN A 1 190 ? 0.889 -7.518 -0.504 1.00 96.31 190 ASN A CA 1
ATOM 1408 C C . ASN A 1 190 ? 0.504 -6.685 -1.734 1.00 96.31 190 ASN A C 1
ATOM 1410 O O . ASN A 1 190 ? -0.681 -6.420 -1.944 1.00 96.31 190 ASN A O 1
ATOM 1414 N N . ILE A 1 191 ? 1.491 -6.304 -2.545 1.00 97.88 191 ILE A N 1
ATOM 1415 C CA . ILE A 1 191 ? 1.290 -5.711 -3.865 1.00 97.88 191 ILE A CA 1
ATOM 1416 C C . ILE A 1 191 ? 2.112 -6.490 -4.895 1.00 97.88 191 ILE A C 1
ATOM 1418 O O . ILE A 1 191 ? 3.340 -6.398 -4.933 1.00 97.88 191 ILE A O 1
ATOM 1422 N N . GLY A 1 192 ? 1.424 -7.222 -5.764 1.00 97.62 192 GLY A N 1
ATOM 1423 C CA . GLY A 1 192 ? 2.000 -7.815 -6.962 1.00 97.62 192 GLY A CA 1
ATOM 1424 C C . GLY A 1 192 ? 2.048 -6.799 -8.099 1.00 97.62 192 GLY A C 1
ATOM 1425 O O . GLY A 1 192 ? 1.084 -6.065 -8.324 1.00 97.62 192 GLY A O 1
ATOM 1426 N N . VAL A 1 193 ? 3.160 -6.781 -8.827 1.00 98.12 193 VAL A N 1
ATOM 1427 C CA . VAL A 1 193 ? 3.425 -5.929 -9.989 1.00 98.12 193 VAL A CA 1
ATOM 1428 C C . VAL A 1 193 ? 3.901 -6.830 -11.121 1.00 98.12 193 VAL A C 1
ATOM 1430 O O . VAL A 1 193 ? 4.912 -7.506 -10.978 1.00 98.12 193 VAL A O 1
ATOM 1433 N N . ILE A 1 194 ? 3.195 -6.858 -12.246 1.00 97.94 194 ILE A N 1
ATOM 1434 C CA . ILE A 1 194 ? 3.555 -7.665 -13.420 1.00 97.94 194 ILE A CA 1
ATOM 1435 C C . ILE A 1 194 ? 3.783 -6.721 -14.592 1.00 97.94 194 ILE A C 1
ATOM 1437 O O . ILE A 1 194 ? 2.921 -5.896 -14.890 1.00 97.94 194 ILE A O 1
ATOM 1441 N N . ALA A 1 195 ? 4.932 -6.829 -15.258 1.00 97.31 195 ALA A N 1
ATOM 1442 C CA . ALA A 1 195 ? 5.229 -6.005 -16.423 1.00 97.31 195 ALA A CA 1
ATOM 1443 C C . ALA A 1 195 ? 4.193 -6.241 -17.537 1.00 97.31 195 ALA A C 1
ATOM 1445 O O . ALA A 1 195 ? 3.865 -7.380 -17.863 1.00 97.31 195 ALA A O 1
ATOM 1446 N N . ARG A 1 196 ? 3.700 -5.165 -18.160 1.00 95.81 196 ARG A N 1
ATOM 1447 C CA . ARG A 1 196 ? 2.806 -5.255 -19.330 1.00 95.81 196 ARG A CA 1
ATOM 1448 C C . ARG A 1 196 ? 3.501 -5.867 -20.539 1.00 95.81 196 ARG A C 1
ATOM 1450 O O . ARG A 1 196 ? 2.850 -6.504 -21.359 1.00 95.81 196 ARG A O 1
ATOM 1457 N N . HIS A 1 197 ? 4.809 -5.655 -20.638 1.00 94.88 197 HIS A N 1
ATOM 1458 C CA . HIS A 1 197 ? 5.656 -6.211 -21.676 1.00 94.88 197 HIS A CA 1
ATOM 1459 C C . HIS A 1 197 ? 6.968 -6.714 -21.053 1.00 94.88 197 HIS A C 1
ATOM 1461 O O . HIS A 1 197 ? 7.512 -6.021 -20.187 1.00 94.88 197 HIS A O 1
ATOM 1467 N N . PRO A 1 198 ? 7.520 -7.868 -21.481 1.00 93.38 198 PRO A N 1
ATOM 1468 C CA . PRO A 1 198 ? 8.768 -8.404 -20.929 1.00 93.38 198 PRO A CA 1
ATOM 1469 C C . PRO A 1 198 ? 9.944 -7.418 -20.979 1.00 93.38 198 PRO A C 1
ATOM 1471 O O . PRO A 1 198 ? 10.739 -7.367 -20.046 1.00 93.38 198 PRO A O 1
ATOM 1474 N N . LEU A 1 199 ? 10.012 -6.563 -22.009 1.00 92.75 199 LEU A N 1
ATOM 1475 C CA . LEU A 1 199 ? 11.056 -5.532 -22.132 1.00 92.75 199 LEU A CA 1
ATOM 1476 C C . LEU A 1 199 ? 11.018 -4.480 -21.014 1.00 92.75 199 LEU A C 1
ATOM 1478 O O . LEU A 1 199 ? 12.034 -3.852 -20.733 1.00 92.75 199 LEU A O 1
ATOM 1482 N N . PHE A 1 200 ? 9.875 -4.280 -20.352 1.00 94.75 200 PHE A N 1
ATOM 1483 C CA . PHE A 1 200 ? 9.758 -3.319 -19.251 1.00 94.75 200 PHE A CA 1
ATOM 1484 C C . PHE A 1 200 ? 10.264 -3.892 -17.928 1.00 94.75 200 PHE A C 1
ATOM 1486 O O . PHE A 1 200 ? 10.614 -3.135 -17.024 1.00 94.75 200 PHE A O 1
ATOM 1493 N N . PHE A 1 201 ? 10.328 -5.218 -17.797 1.00 94.88 201 PHE A N 1
ATOM 1494 C CA . PHE A 1 201 ? 10.677 -5.870 -16.540 1.00 94.88 201 PHE A CA 1
ATOM 1495 C C . PHE A 1 201 ? 12.070 -5.505 -16.008 1.00 94.88 201 PHE A C 1
ATOM 1497 O O . PHE A 1 201 ? 12.151 -5.175 -14.824 1.00 94.88 201 PHE A O 1
ATOM 1504 N N . PRO A 1 202 ? 13.145 -5.452 -16.821 1.00 93.81 202 PRO A N 1
ATOM 1505 C CA . PRO A 1 202 ? 14.450 -4.998 -16.343 1.00 93.81 202 PRO A CA 1
ATOM 1506 C C . PRO A 1 202 ? 14.412 -3.575 -15.764 1.00 93.81 202 PRO A C 1
ATOM 1508 O O . PRO A 1 202 ? 14.991 -3.313 -14.709 1.00 93.81 202 PRO A O 1
ATOM 1511 N N . TYR A 1 203 ? 13.663 -2.664 -16.398 1.00 94.19 203 TYR A N 1
ATOM 1512 C CA . TYR A 1 203 ? 13.482 -1.299 -15.898 1.00 94.19 203 TYR A CA 1
ATOM 1513 C C . TYR A 1 203 ? 12.690 -1.274 -14.591 1.00 94.19 203 TYR A C 1
ATOM 1515 O O . TYR A 1 203 ? 13.078 -0.584 -13.650 1.00 94.19 203 TYR A O 1
ATOM 1523 N N . LEU A 1 204 ? 11.616 -2.060 -14.488 1.00 95.19 204 LEU A N 1
ATOM 1524 C CA . LEU A 1 204 ? 10.848 -2.185 -13.250 1.00 95.19 204 LEU A CA 1
ATOM 1525 C C . LEU A 1 204 ? 11.703 -2.770 -12.120 1.00 95.19 204 LEU A C 1
ATOM 1527 O O . LEU A 1 204 ? 11.713 -2.216 -11.027 1.00 95.19 204 LEU A O 1
ATOM 1531 N N . LYS A 1 205 ? 12.480 -3.828 -12.376 1.00 94.56 205 LYS A N 1
ATOM 1532 C CA . LYS A 1 205 ? 13.390 -4.440 -11.393 1.00 94.56 205 LYS A CA 1
ATOM 1533 C C . LYS A 1 205 ? 14.422 -3.431 -10.872 1.00 94.56 205 LYS A C 1
ATOM 1535 O O . LYS A 1 205 ? 14.680 -3.399 -9.667 1.00 94.56 205 LYS A O 1
ATOM 1540 N N . LYS A 1 206 ? 14.973 -2.587 -11.750 1.00 93.62 206 LYS A N 1
ATOM 1541 C CA . LYS A 1 206 ? 15.975 -1.570 -11.395 1.00 93.62 206 LYS A CA 1
ATOM 1542 C C . LYS A 1 206 ? 15.381 -0.373 -10.646 1.00 93.62 206 LYS A C 1
ATOM 1544 O O . LYS A 1 206 ? 15.955 0.074 -9.660 1.00 93.62 206 LYS A O 1
ATOM 1549 N N . HIS A 1 207 ? 14.251 0.160 -11.111 1.00 94.31 207 HIS A N 1
ATOM 1550 C CA . HIS A 1 207 ? 13.699 1.423 -10.605 1.00 94.31 207 HIS A CA 1
ATOM 1551 C C . HIS A 1 207 ? 12.662 1.246 -9.488 1.00 94.31 207 HIS A C 1
ATOM 1553 O O . HIS A 1 207 ? 12.522 2.131 -8.646 1.00 94.31 207 HIS A O 1
ATOM 1559 N N . LEU A 1 208 ? 11.936 0.126 -9.456 1.00 96.25 208 LEU A N 1
ATOM 1560 C CA . LEU A 1 208 ? 10.936 -0.172 -8.431 1.00 96.25 208 LEU A CA 1
ATOM 1561 C C . LEU A 1 208 ? 11.589 -0.972 -7.292 1.00 96.25 208 LEU A C 1
ATOM 1563 O O . LEU A 1 208 ? 11.448 -2.194 -7.162 1.00 96.25 208 LEU A O 1
ATOM 1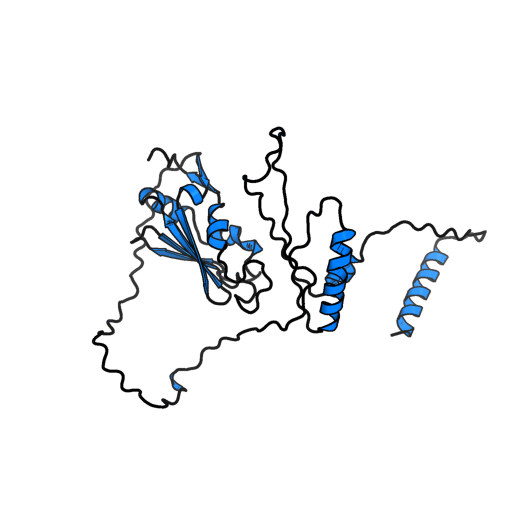567 N N . THR A 1 209 ? 12.388 -0.272 -6.492 1.00 95.81 209 THR A N 1
ATOM 1568 C CA . THR A 1 209 ? 13.063 -0.830 -5.314 1.00 95.81 209 THR A CA 1
ATOM 1569 C C . THR A 1 209 ? 12.133 -0.858 -4.101 1.00 95.81 209 THR A C 1
ATOM 1571 O O . THR A 1 209 ? 11.106 -0.179 -4.072 1.00 95.81 209 THR A O 1
ATOM 1574 N N . SER A 1 210 ? 12.500 -1.628 -3.070 1.00 96.06 210 SER A N 1
ATOM 1575 C CA . SER A 1 210 ? 11.795 -1.602 -1.780 1.00 96.06 210 SER A CA 1
ATOM 1576 C C . SER A 1 210 ? 11.742 -0.190 -1.193 1.00 96.06 210 SER A C 1
ATOM 1578 O O . SER A 1 210 ? 10.676 0.236 -0.770 1.00 96.06 210 SER A O 1
ATOM 1580 N N . SER A 1 211 ? 12.846 0.562 -1.261 1.00 95.12 211 SER A N 1
ATOM 1581 C CA . SER A 1 211 ? 12.928 1.934 -0.744 1.00 95.12 211 SER A CA 1
ATOM 1582 C C . SER A 1 211 ? 11.988 2.915 -1.448 1.00 95.12 211 SER A C 1
ATOM 1584 O O . SER A 1 211 ? 11.377 3.749 -0.789 1.00 95.12 211 SER A O 1
ATOM 1586 N N . VAL A 1 212 ? 11.829 2.810 -2.771 1.00 95.56 212 VAL A N 1
ATOM 1587 C CA . VAL A 1 212 ? 10.901 3.664 -3.533 1.00 95.56 212 VAL A CA 1
ATOM 1588 C C . VAL A 1 212 ? 9.451 3.384 -3.134 1.00 95.56 212 VAL A C 1
ATOM 1590 O O . VAL A 1 212 ? 8.658 4.310 -2.977 1.00 95.56 212 VAL A O 1
ATOM 1593 N N . VAL A 1 213 ? 9.101 2.108 -2.954 1.00 96.31 213 VAL A N 1
ATOM 1594 C CA . VAL A 1 213 ? 7.755 1.705 -2.521 1.00 96.31 213 VAL A CA 1
ATOM 1595 C C . VAL A 1 213 ? 7.507 2.100 -1.061 1.00 96.31 213 VAL A C 1
ATOM 1597 O O . VAL A 1 213 ? 6.417 2.564 -0.736 1.00 96.31 213 VAL A O 1
ATOM 1600 N N . GLU A 1 214 ? 8.510 1.970 -0.194 1.00 95.25 214 GLU A N 1
ATOM 1601 C CA . GLU A 1 214 ? 8.442 2.393 1.208 1.00 95.25 214 GLU A CA 1
ATOM 1602 C C . GLU A 1 214 ? 8.217 3.900 1.340 1.00 95.25 214 GLU A C 1
ATOM 1604 O O . GLU A 1 214 ? 7.313 4.314 2.062 1.00 95.25 214 GLU A O 1
ATOM 1609 N N . ASP A 1 215 ? 8.970 4.715 0.599 1.00 94.50 215 ASP A N 1
ATOM 1610 C CA . ASP A 1 215 ? 8.805 6.170 0.590 1.00 94.50 215 ASP A CA 1
ATOM 1611 C C . ASP A 1 215 ? 7.395 6.566 0.123 1.00 94.50 215 ASP A C 1
ATOM 1613 O O . ASP A 1 215 ? 6.696 7.331 0.796 1.00 94.50 215 ASP A O 1
ATOM 1617 N N . TYR A 1 216 ? 6.921 5.953 -0.968 1.00 94.81 216 TYR A N 1
ATOM 1618 C CA . TYR A 1 216 ? 5.580 6.190 -1.504 1.00 94.81 216 TYR A CA 1
ATOM 1619 C C . TYR A 1 216 ? 4.469 5.848 -0.492 1.00 94.81 216 TYR A C 1
ATOM 1621 O O . TYR A 1 216 ? 3.507 6.604 -0.337 1.00 94.81 216 TYR A O 1
ATOM 1629 N N . PHE A 1 217 ? 4.608 4.739 0.241 1.00 94.38 217 PHE A N 1
ATOM 1630 C CA . PHE A 1 217 ? 3.629 4.267 1.228 1.00 94.38 217 PHE A CA 1
ATOM 1631 C C . PHE A 1 217 ? 3.940 4.660 2.680 1.00 94.38 217 PHE A C 1
ATOM 1633 O O . PHE A 1 217 ? 3.263 4.196 3.599 1.00 94.38 217 PHE A O 1
ATOM 1640 N N . SER A 1 218 ? 4.894 5.560 2.911 1.00 91.62 218 SER A N 1
ATOM 1641 C CA . SER A 1 218 ? 5.303 6.014 4.251 1.00 91.62 218 SER A CA 1
ATOM 1642 C C . SER A 1 218 ? 4.143 6.569 5.089 1.00 91.62 218 SER A C 1
ATOM 1644 O O .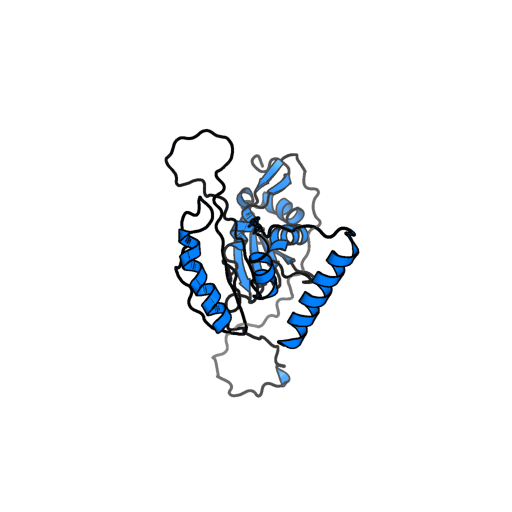 SER A 1 218 ? 4.108 6.404 6.305 1.00 91.62 218 SER A O 1
ATOM 1646 N N . HIS A 1 219 ? 3.140 7.160 4.435 1.00 88.81 219 HIS A N 1
ATOM 1647 C CA . HIS A 1 219 ? 1.912 7.663 5.054 1.00 88.81 219 HIS A CA 1
ATOM 1648 C C . HIS A 1 219 ? 0.956 6.559 5.555 1.00 88.81 219 HIS A C 1
ATOM 1650 O O . HIS A 1 219 ? 0.047 6.842 6.337 1.00 88.81 219 HIS A O 1
ATOM 1656 N N . LEU A 1 220 ? 1.141 5.313 5.108 1.00 89.38 220 LEU A N 1
ATOM 1657 C CA . LEU A 1 220 ? 0.367 4.138 5.517 1.00 89.38 220 LEU A CA 1
ATOM 1658 C C . LEU A 1 220 ? 1.140 3.239 6.482 1.00 89.38 220 LEU A C 1
ATOM 1660 O O . LEU A 1 220 ? 0.523 2.558 7.300 1.00 89.38 220 LEU A O 1
ATOM 1664 N N . ILE A 1 221 ? 2.461 3.197 6.387 1.00 90.00 221 ILE A N 1
ATOM 1665 C CA . ILE A 1 221 ? 3.294 2.312 7.200 1.00 90.00 221 ILE A CA 1
ATOM 1666 C C . ILE A 1 221 ? 3.358 2.831 8.641 1.00 90.00 221 ILE A C 1
ATOM 1668 O O . ILE A 1 221 ? 3.506 4.026 8.892 1.00 90.00 221 ILE A O 1
ATOM 1672 N N . THR A 1 222 ? 3.246 1.922 9.612 1.00 87.62 222 THR A N 1
ATOM 1673 C CA . THR A 1 222 ? 3.374 2.282 11.029 1.00 87.62 222 THR A CA 1
ATOM 1674 C C . THR A 1 222 ? 4.786 2.824 11.321 1.00 87.62 222 THR A C 1
ATOM 1676 O O . THR A 1 222 ? 5.767 2.135 11.014 1.00 87.62 222 THR A O 1
ATOM 1679 N N . PRO A 1 223 ? 4.935 4.017 11.934 1.00 86.56 223 PRO A N 1
ATOM 1680 C CA . PRO A 1 223 ? 6.247 4.588 12.234 1.00 86.56 223 PRO A CA 1
ATOM 1681 C C . PRO A 1 223 ? 7.117 3.659 13.091 1.00 86.56 223 PRO A C 1
ATOM 1683 O O . PRO A 1 223 ? 6.646 3.091 14.075 1.00 86.56 223 PRO A O 1
ATOM 1686 N N . GLY A 1 224 ? 8.399 3.530 12.739 1.00 85.88 224 GLY A N 1
ATOM 1687 C CA . GLY A 1 224 ? 9.356 2.683 13.465 1.00 85.88 224 GLY A CA 1
ATOM 1688 C C . GLY A 1 224 ? 9.345 1.199 13.074 1.00 85.88 224 GLY A C 1
ATOM 1689 O O . GLY A 1 224 ? 10.084 0.418 13.673 1.00 85.88 224 GLY A O 1
ATOM 1690 N N . THR A 1 225 ? 8.554 0.805 12.071 1.00 86.88 225 THR A N 1
ATOM 1691 C CA . THR A 1 225 ? 8.619 -0.541 11.479 1.00 86.88 225 THR A CA 1
ATOM 1692 C C . THR A 1 225 ? 9.975 -0.735 10.793 1.00 86.88 225 THR A C 1
ATOM 1694 O O . THR A 1 225 ? 10.340 0.047 9.919 1.00 86.88 225 THR A O 1
ATOM 1697 N N . LYS A 1 226 ? 10.739 -1.758 11.197 1.00 86.62 226 LYS A N 1
ATOM 1698 C CA . LYS A 1 226 ? 11.990 -2.147 10.523 1.00 86.62 226 LYS A CA 1
ATOM 1699 C C . LYS A 1 226 ? 11.671 -2.983 9.288 1.00 86.62 226 LYS A C 1
ATOM 1701 O O . LYS A 1 226 ? 10.738 -3.777 9.342 1.00 86.62 226 LYS A O 1
ATOM 1706 N N . ASP A 1 227 ? 12.448 -2.810 8.219 1.00 87.69 227 ASP A N 1
ATOM 1707 C CA . ASP A 1 227 ? 12.290 -3.546 6.955 1.00 87.69 227 ASP A CA 1
ATOM 1708 C C . ASP A 1 227 ? 10.838 -3.533 6.451 1.00 87.69 227 ASP A C 1
ATOM 1710 O O . ASP A 1 227 ? 10.267 -4.556 6.063 1.00 87.69 227 ASP A O 1
ATOM 1714 N N . ALA A 1 228 ? 10.223 -2.344 6.499 1.00 93.44 228 ALA A N 1
ATOM 1715 C CA . ALA A 1 228 ? 8.790 -2.171 6.305 1.00 93.44 228 ALA A CA 1
ATOM 1716 C C . ALA A 1 228 ? 8.304 -2.651 4.934 1.00 93.44 228 ALA A C 1
ATOM 1718 O O . ALA A 1 228 ? 7.148 -3.050 4.807 1.00 93.44 228 ALA A O 1
ATOM 1719 N N . VAL A 1 229 ? 9.174 -2.647 3.920 1.00 96.75 229 VAL A N 1
ATOM 1720 C CA . VAL A 1 229 ? 8.869 -3.185 2.596 1.00 96.75 229 VAL A CA 1
ATOM 1721 C C . VAL A 1 229 ? 9.893 -4.234 2.192 1.00 96.75 229 VAL A C 1
ATOM 1723 O O . VAL A 1 229 ? 11.062 -3.941 1.957 1.00 96.75 229 VAL A O 1
ATOM 1726 N N . THR A 1 230 ? 9.430 -5.470 2.024 1.00 96.50 230 THR A N 1
ATOM 1727 C CA . THR A 1 230 ? 10.233 -6.559 1.453 1.00 96.50 230 THR A CA 1
ATOM 1728 C C . THR A 1 230 ? 9.850 -6.777 -0.006 1.00 96.50 230 THR A C 1
ATOM 1730 O O . THR A 1 230 ? 8.666 -6.906 -0.324 1.00 96.50 230 THR A O 1
ATOM 1733 N N . ARG A 1 231 ? 10.842 -6.832 -0.901 1.00 96.56 231 ARG A N 1
ATOM 1734 C CA . ARG A 1 231 ? 10.648 -7.092 -2.334 1.00 96.56 231 ARG A CA 1
ATOM 1735 C C . ARG A 1 231 ? 11.060 -8.519 -2.684 1.00 96.56 231 ARG A C 1
ATOM 1737 O O . ARG A 1 231 ? 12.161 -8.941 -2.352 1.00 96.56 231 ARG A O 1
ATOM 1744 N N . TYR A 1 232 ? 10.213 -9.201 -3.443 1.00 95.94 232 TYR A N 1
ATOM 1745 C CA . TYR A 1 232 ? 10.464 -10.511 -4.030 1.00 95.94 232 TYR A CA 1
ATOM 1746 C C . TYR A 1 232 ? 10.409 -10.406 -5.554 1.00 95.94 232 TYR A C 1
ATOM 1748 O O . TYR A 1 232 ? 9.475 -9.824 -6.107 1.00 95.94 232 TYR A O 1
ATOM 1756 N N . THR A 1 233 ? 11.396 -10.977 -6.236 1.00 94.31 233 THR A N 1
ATOM 1757 C CA . THR A 1 233 ? 11.473 -10.971 -7.702 1.00 94.31 233 THR A CA 1
ATOM 1758 C C . THR A 1 233 ? 10.917 -12.283 -8.250 1.00 94.31 233 THR A C 1
ATOM 1760 O O . THR A 1 233 ? 11.307 -13.355 -7.796 1.00 94.31 233 THR A O 1
ATOM 1763 N N . LEU A 1 234 ? 10.019 -12.212 -9.235 1.00 93.69 234 LEU A N 1
ATOM 1764 C CA . LEU A 1 234 ? 9.419 -13.365 -9.913 1.00 93.69 234 LEU A CA 1
ATOM 1765 C C . LEU A 1 234 ? 9.746 -13.308 -11.416 1.00 93.69 234 LEU A C 1
ATOM 1767 O O . LEU A 1 234 ? 8.889 -12.929 -12.222 1.00 93.69 234 LEU A O 1
ATOM 1771 N N . PRO A 1 235 ? 10.981 -13.666 -11.821 1.00 89.12 235 PRO A N 1
ATOM 1772 C CA . PRO A 1 235 ? 11.434 -13.494 -13.202 1.00 89.12 235 PRO A CA 1
ATOM 1773 C C . PRO A 1 235 ? 10.620 -14.326 -14.202 1.00 89.12 235 PRO A C 1
ATOM 1775 O O . PRO A 1 235 ? 10.356 -13.859 -15.303 1.00 89.12 235 PRO A O 1
ATOM 1778 N N . GLY A 1 236 ? 10.127 -15.506 -13.803 1.00 90.69 236 GLY A N 1
ATOM 1779 C CA . GLY A 1 236 ? 9.337 -16.384 -14.677 1.00 90.69 236 GLY A CA 1
ATOM 1780 C C . GLY A 1 236 ? 8.021 -15.778 -15.183 1.00 90.69 236 GLY A C 1
ATOM 1781 O O . GLY A 1 236 ? 7.514 -16.203 -16.215 1.00 90.69 236 GLY A O 1
ATOM 1782 N N . ILE A 1 237 ? 7.485 -14.767 -14.492 1.00 94.44 237 ILE A N 1
ATOM 1783 C CA . ILE A 1 237 ? 6.288 -14.026 -14.918 1.00 94.44 237 ILE A CA 1
ATOM 1784 C C . ILE A 1 237 ? 6.576 -12.542 -15.158 1.00 94.44 237 ILE A C 1
ATOM 1786 O O . ILE A 1 237 ? 5.639 -11.751 -15.238 1.00 94.44 237 ILE A O 1
ATOM 1790 N N . ASN A 1 238 ? 7.852 -12.147 -15.248 1.00 95.56 238 ASN A N 1
ATOM 1791 C CA . ASN A 1 238 ? 8.259 -10.744 -15.369 1.00 95.56 238 ASN A CA 1
ATOM 1792 C C . ASN A 1 238 ? 7.630 -9.858 -14.275 1.00 95.56 238 ASN A C 1
ATOM 1794 O O . ASN A 1 238 ? 7.120 -8.764 -14.542 1.00 95.56 238 ASN A O 1
ATOM 1798 N N . GLY A 1 239 ? 7.608 -10.375 -13.043 1.00 96.44 239 GLY A N 1
ATOM 1799 C CA . GLY A 1 239 ? 6.880 -9.787 -11.927 1.00 96.44 239 GLY A CA 1
ATOM 1800 C C . GLY A 1 239 ? 7.747 -9.462 -10.717 1.00 96.44 239 GLY A C 1
ATOM 1801 O O . GLY A 1 239 ? 8.820 -10.024 -10.505 1.00 96.44 239 GLY A O 1
ATOM 1802 N N . LEU A 1 240 ? 7.243 -8.552 -9.896 1.00 97.50 240 LEU A N 1
ATOM 1803 C CA . LEU A 1 240 ? 7.755 -8.188 -8.584 1.00 97.50 240 LEU A CA 1
ATOM 1804 C C . LEU A 1 240 ? 6.612 -8.310 -7.581 1.00 97.50 240 LEU A C 1
ATOM 1806 O O . LEU A 1 240 ? 5.450 -8.080 -7.909 1.00 97.50 240 LEU A O 1
ATOM 1810 N N . ASN A 1 241 ? 6.940 -8.647 -6.347 1.00 97.69 241 ASN A N 1
ATOM 1811 C CA . ASN A 1 241 ? 5.978 -8.731 -5.269 1.00 97.69 241 ASN A CA 1
ATOM 1812 C C . ASN A 1 241 ? 6.511 -7.990 -4.051 1.00 97.69 241 ASN A C 1
ATOM 1814 O O . ASN A 1 241 ? 7.608 -8.276 -3.581 1.00 97.69 241 ASN A O 1
ATOM 1818 N N . PHE A 1 242 ? 5.729 -7.053 -3.537 1.00 97.75 242 PHE A N 1
ATOM 1819 C CA . PHE A 1 242 ? 6.083 -6.242 -2.383 1.00 97.75 242 PHE A CA 1
ATOM 1820 C C . PHE A 1 242 ? 5.207 -6.634 -1.206 1.00 97.75 242 PHE A C 1
ATOM 1822 O O . PHE A 1 242 ? 3.992 -6.747 -1.343 1.00 97.75 242 PHE A O 1
ATOM 1829 N N . VAL A 1 243 ? 5.817 -6.830 -0.045 1.00 96.94 243 VAL A N 1
ATOM 1830 C CA . VAL A 1 243 ? 5.107 -7.050 1.214 1.00 96.94 243 VAL A CA 1
ATOM 1831 C C . VAL A 1 243 ? 5.375 -5.855 2.113 1.00 96.94 243 VAL A C 1
ATOM 1833 O O . VAL A 1 243 ? 6.517 -5.619 2.496 1.00 96.94 243 VAL A O 1
ATOM 1836 N N . LEU A 1 244 ? 4.318 -5.104 2.409 1.00 96.00 244 LEU A N 1
ATOM 1837 C CA . LEU A 1 244 ? 4.324 -3.911 3.243 1.00 96.00 244 LEU A CA 1
ATOM 1838 C C . LEU A 1 244 ? 3.873 -4.303 4.650 1.00 96.00 244 LEU A C 1
ATOM 1840 O O . LEU A 1 244 ? 2.681 -4.534 4.887 1.00 96.00 244 LEU A O 1
ATOM 1844 N N . GLN A 1 245 ? 4.819 -4.381 5.576 1.00 93.75 245 GLN A N 1
ATOM 1845 C CA . GLN A 1 245 ? 4.577 -4.773 6.957 1.00 93.75 245 GLN A CA 1
ATOM 1846 C C . GLN A 1 245 ? 3.820 -3.687 7.727 1.00 93.75 245 GLN A C 1
ATOM 1848 O O . GLN A 1 245 ? 4.072 -2.495 7.544 1.00 93.75 245 GLN A O 1
ATOM 1853 N N . SER A 1 246 ? 2.896 -4.107 8.598 1.00 90.44 246 SER A N 1
ATOM 1854 C CA . SER A 1 246 ? 2.156 -3.225 9.525 1.00 90.44 246 SER A CA 1
ATOM 1855 C C . SER A 1 246 ? 1.568 -1.983 8.843 1.00 90.44 246 SER A C 1
ATOM 1857 O O . SER A 1 246 ? 1.660 -0.855 9.346 1.00 90.44 246 SER A O 1
ATOM 1859 N N . SER A 1 247 ? 1.018 -2.191 7.646 1.00 90.88 247 SER A N 1
ATOM 1860 C CA . SER A 1 247 ? 0.557 -1.135 6.749 1.00 90.88 247 SER A CA 1
ATOM 1861 C C . SER A 1 247 ? -0.958 -1.013 6.711 1.00 90.88 247 SER A C 1
ATOM 1863 O O . SER A 1 247 ? -1.442 -0.073 6.103 1.00 90.88 247 SER A O 1
ATOM 1865 N N . LEU A 1 248 ? -1.732 -1.887 7.363 1.00 89.69 248 LEU A N 1
ATOM 1866 C CA . LEU A 1 248 ? -3.199 -1.822 7.341 1.00 89.69 248 LEU A CA 1
ATOM 1867 C C . LEU A 1 248 ? -3.808 -1.212 8.610 1.00 89.69 248 LEU A C 1
ATOM 1869 O O . LEU A 1 248 ? -4.992 -0.885 8.602 1.00 89.69 248 LEU A O 1
ATOM 1873 N N . GLY A 1 249 ? -3.030 -0.971 9.667 1.00 84.94 249 GLY A N 1
ATOM 1874 C CA . GLY A 1 249 ? -3.501 -0.313 10.893 1.00 84.94 249 GLY A CA 1
ATOM 1875 C C . GLY A 1 249 ? -4.290 -1.237 11.826 1.00 84.94 249 GLY A C 1
ATOM 1876 O O . GLY A 1 249 ? -5.292 -0.830 12.404 1.00 84.94 249 GLY A O 1
ATOM 1877 N N . GLY A 1 250 ? -3.865 -2.490 11.951 1.00 83.50 250 GLY A N 1
ATOM 1878 C CA . GLY A 1 250 ? -4.539 -3.579 12.660 1.00 83.50 250 GLY A CA 1
ATOM 1879 C C . GLY A 1 250 ? -5.203 -4.620 11.745 1.00 83.50 250 GLY A C 1
ATOM 1880 O O . GLY A 1 250 ? -5.841 -5.549 12.242 1.00 83.50 250 GLY A O 1
ATOM 1881 N N . GLY A 1 251 ? -5.064 -4.491 10.422 1.00 84.75 251 GLY A N 1
ATOM 1882 C CA . GLY A 1 251 ? -5.671 -5.394 9.438 1.00 84.75 251 GLY A CA 1
ATOM 1883 C C . GLY A 1 251 ? -7.199 -5.312 9.342 1.00 84.75 251 GLY A C 1
ATOM 1884 O O . GLY A 1 251 ? -7.844 -4.489 9.992 1.00 84.75 251 GLY A O 1
ATOM 1885 N N . GLY A 1 252 ? -7.797 -6.205 8.548 1.00 82.94 252 GLY A N 1
ATOM 1886 C CA . GLY A 1 252 ? -9.216 -6.149 8.162 1.00 82.94 252 GLY A CA 1
ATOM 1887 C C . GLY A 1 252 ? -10.235 -6.015 9.305 1.00 82.94 252 GLY A C 1
ATOM 1888 O O . GLY A 1 252 ? -11.303 -5.444 9.105 1.00 82.94 252 GLY A O 1
ATOM 1889 N N . VAL A 1 253 ? -9.923 -6.529 10.498 1.00 82.75 253 VAL A N 1
ATOM 1890 C CA . VAL A 1 253 ? -10.861 -6.579 11.635 1.00 82.75 253 VAL A CA 1
ATOM 1891 C C . VAL A 1 253 ? -10.691 -5.392 12.590 1.00 82.75 253 VAL A C 1
ATOM 1893 O O . VAL A 1 253 ? -11.669 -4.921 13.170 1.00 82.75 253 VAL A O 1
ATOM 1896 N N . ALA A 1 254 ? -9.459 -4.907 12.760 1.00 86.06 254 ALA A N 1
ATOM 1897 C CA . ALA A 1 254 ? -9.145 -3.877 13.748 1.00 86.06 254 ALA A CA 1
ATOM 1898 C C . ALA A 1 254 ? -8.866 -2.498 13.146 1.00 86.06 254 ALA A C 1
ATOM 1900 O O . ALA A 1 254 ? -8.799 -1.519 13.892 1.00 86.06 254 ALA A O 1
ATOM 1901 N N . SER A 1 255 ? -8.683 -2.427 11.829 1.00 87.50 255 SER A N 1
ATOM 1902 C CA . SER A 1 255 ? -8.341 -1.197 11.137 1.00 87.50 255 SER A CA 1
ATOM 1903 C C . SER A 1 255 ? -9.501 -0.214 11.098 1.00 87.50 255 SER A C 1
ATOM 1905 O O . SER A 1 255 ? -10.654 -0.560 10.849 1.00 87.50 255 SER A O 1
ATOM 1907 N N . LEU A 1 256 ? -9.154 1.049 11.325 1.00 86.94 256 LEU A N 1
ATOM 1908 C CA . LEU A 1 256 ? -10.050 2.195 11.214 1.00 86.94 256 LEU A CA 1
ATOM 1909 C C . LEU A 1 256 ? -9.940 2.891 9.850 1.00 86.94 256 LEU A C 1
ATOM 1911 O O . LEU A 1 256 ? -10.596 3.909 9.616 1.00 86.94 256 LEU A O 1
ATOM 1915 N N . ARG A 1 257 ? -9.088 2.374 8.959 1.00 85.88 257 ARG A N 1
ATOM 1916 C CA . ARG A 1 257 ? -8.816 2.961 7.644 1.00 85.88 257 ARG A CA 1
ATOM 1917 C C . ARG A 1 257 ? -9.983 2.734 6.688 1.00 85.88 257 ARG A C 1
ATOM 1919 O O . ARG A 1 257 ? -10.796 1.835 6.876 1.00 85.88 257 ARG A O 1
ATOM 1926 N N . SER A 1 258 ? -10.032 3.546 5.635 1.00 85.62 258 SER A N 1
ATOM 1927 C CA . SER A 1 258 ? -11.034 3.421 4.571 1.00 85.62 258 SER A CA 1
ATOM 1928 C C . SER A 1 258 ? -10.885 2.134 3.754 1.00 85.62 258 SER A C 1
ATOM 1930 O O . SER A 1 258 ? -11.880 1.596 3.280 1.00 85.62 258 SER A O 1
ATOM 1932 N N . ASP A 1 259 ? -9.657 1.632 3.600 1.00 89.19 259 ASP A N 1
ATOM 1933 C CA . ASP A 1 259 ? -9.348 0.373 2.916 1.00 89.19 259 ASP A CA 1
ATOM 1934 C C . ASP A 1 259 ? -8.575 -0.576 3.850 1.00 89.19 259 ASP A C 1
ATOM 1936 O O . ASP A 1 259 ? -7.350 -0.687 3.767 1.00 89.19 259 ASP A O 1
ATOM 1940 N N . PRO A 1 260 ? -9.275 -1.256 4.773 1.00 86.88 260 PRO A N 1
ATOM 1941 C CA . PRO A 1 260 ? -8.648 -2.136 5.755 1.00 86.88 260 PRO A CA 1
ATOM 1942 C C . PRO A 1 260 ? -8.162 -3.467 5.149 1.00 86.88 260 PRO A C 1
ATOM 1944 O O . PRO A 1 260 ? -7.482 -4.230 5.829 1.00 86.88 260 PRO A O 1
ATOM 1947 N N . GLN A 1 261 ? -8.503 -3.755 3.884 1.00 90.00 261 GLN A N 1
ATOM 1948 C CA . GLN A 1 261 ? -8.071 -4.951 3.145 1.00 90.00 261 GLN A CA 1
ATOM 1949 C C . GLN A 1 261 ? -6.939 -4.656 2.143 1.00 90.00 261 GLN A C 1
ATOM 1951 O O . GLN A 1 261 ? -6.494 -5.559 1.435 1.00 90.00 261 GLN A O 1
ATOM 1956 N N . GLY A 1 262 ? -6.502 -3.397 2.029 1.00 89.94 262 GLY A N 1
ATOM 1957 C CA . GLY A 1 262 ? -5.439 -2.988 1.109 1.00 89.94 262 GLY A CA 1
ATOM 1958 C C . GLY A 1 262 ? -5.756 -3.241 -0.368 1.00 89.94 262 GLY A C 1
ATOM 1959 O O . GLY A 1 262 ? -4.835 -3.400 -1.169 1.00 89.94 262 GLY A O 1
ATOM 1960 N N . LY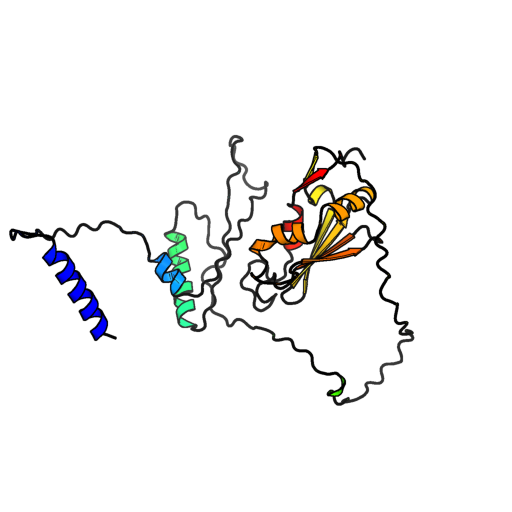S A 1 263 ? -7.032 -3.317 -0.765 1.00 92.19 263 LYS A N 1
ATOM 1961 C CA . LYS A 1 263 ? -7.439 -3.607 -2.155 1.00 92.19 263 LYS A CA 1
ATOM 1962 C C . LYS A 1 263 ? -7.143 -2.457 -3.116 1.00 92.19 263 LYS A C 1
ATOM 1964 O O . LYS A 1 263 ? -6.982 -2.686 -4.312 1.00 92.19 263 LYS A O 1
ATOM 1969 N N . ALA A 1 264 ? -7.059 -1.235 -2.604 1.00 91.88 264 ALA A N 1
ATOM 1970 C CA . ALA A 1 264 ? -6.732 -0.044 -3.371 1.00 91.88 264 ALA A CA 1
ATOM 1971 C C . ALA A 1 264 ? -5.218 0.168 -3.518 1.00 91.88 264 ALA A C 1
ATOM 1973 O O . ALA A 1 264 ? -4.809 0.939 -4.381 1.00 91.88 264 ALA A O 1
ATOM 1974 N N . TYR A 1 265 ? -4.372 -0.520 -2.740 1.00 94.75 265 TYR A N 1
ATOM 1975 C CA . TYR A 1 265 ? -2.923 -0.261 -2.722 1.00 94.75 265 TYR A CA 1
ATOM 1976 C C . TYR A 1 265 ? -2.275 -0.506 -4.084 1.00 94.75 265 TYR A C 1
ATOM 1978 O O . TYR A 1 265 ? -1.410 0.258 -4.502 1.00 94.75 265 TYR A O 1
ATOM 1986 N N . GLY A 1 266 ? -2.735 -1.526 -4.813 1.00 94.25 266 GLY A N 1
ATOM 1987 C CA . GLY A 1 266 ? -2.297 -1.768 -6.182 1.00 94.25 266 GLY A CA 1
ATOM 1988 C C . GLY A 1 266 ? -2.586 -0.576 -7.094 1.00 94.25 266 GLY A C 1
ATOM 1989 O O . GLY A 1 266 ? -1.699 -0.176 -7.840 1.00 94.25 266 GLY A O 1
ATOM 1990 N N . GLN A 1 267 ? -3.781 0.017 -6.997 1.00 93.44 267 GLN A N 1
ATOM 1991 C CA . GLN A 1 267 ? -4.162 1.196 -7.783 1.00 93.44 267 GLN A CA 1
ATOM 1992 C C . GLN A 1 267 ? -3.385 2.441 -7.359 1.00 93.44 267 GLN A C 1
ATOM 1994 O O . GLN A 1 267 ? -2.907 3.164 -8.221 1.00 93.44 267 GLN A O 1
ATOM 1999 N N . MET A 1 268 ? -3.176 2.649 -6.056 1.00 93.88 268 MET A N 1
ATOM 2000 C CA . MET A 1 268 ? -2.328 3.739 -5.565 1.00 93.88 268 MET A CA 1
ATOM 2001 C C . MET A 1 268 ? -0.923 3.638 -6.169 1.00 93.88 268 MET A C 1
ATOM 2003 O O . MET A 1 268 ? -0.432 4.587 -6.765 1.00 93.88 268 MET A O 1
ATOM 2007 N N . LEU A 1 269 ? -0.299 2.456 -6.118 1.00 95.62 269 LEU A N 1
ATOM 2008 C CA . LEU A 1 269 ? 1.050 2.275 -6.656 1.00 95.62 269 LEU A CA 1
ATOM 2009 C C . LEU A 1 269 ? 1.136 2.555 -8.171 1.00 95.62 269 LEU A C 1
ATOM 2011 O O . LEU A 1 269 ? 2.190 2.980 -8.640 1.00 95.62 269 LEU A O 1
ATOM 2015 N N . LEU A 1 270 ? 0.053 2.378 -8.941 1.00 95.19 270 LEU A N 1
ATOM 2016 C CA . LEU A 1 270 ? 0.030 2.714 -10.374 1.00 95.19 270 LEU A CA 1
ATOM 2017 C C . LEU A 1 270 ? 0.231 4.214 -10.655 1.00 95.19 270 LEU A C 1
ATOM 2019 O O . LEU A 1 270 ? 0.704 4.572 -11.738 1.00 95.19 270 LEU A O 1
ATOM 2023 N N . ASP A 1 271 ? -0.057 5.082 -9.681 1.00 93.75 271 ASP A N 1
ATOM 2024 C CA . ASP A 1 271 ? 0.155 6.529 -9.785 1.00 93.75 271 ASP A CA 1
ATOM 2025 C C . ASP A 1 271 ? 1.628 6.930 -9.649 1.00 93.75 271 ASP A C 1
ATOM 2027 O O . ASP A 1 271 ? 2.000 8.049 -10.026 1.00 93.75 271 ASP A O 1
ATOM 2031 N N . LEU A 1 272 ? 2.480 6.030 -9.144 1.00 95.00 272 LEU A N 1
ATOM 2032 C CA . LEU A 1 272 ? 3.909 6.269 -8.999 1.00 95.00 272 LEU A CA 1
ATOM 2033 C C . LEU A 1 272 ? 4.539 6.567 -10.366 1.00 95.00 272 LEU A C 1
ATOM 2035 O O . LEU A 1 272 ? 4.402 5.804 -11.325 1.00 95.00 272 LEU A O 1
ATOM 2039 N N . LYS A 1 273 ? 5.272 7.681 -10.447 1.00 95.81 273 LYS A N 1
ATOM 2040 C CA . LYS A 1 273 ? 6.013 8.080 -11.649 1.00 95.81 273 LYS A CA 1
ATOM 2041 C C . LYS A 1 273 ? 7.469 7.652 -11.549 1.00 95.81 273 LYS A C 1
ATOM 2043 O O . LYS A 1 273 ? 8.211 8.182 -10.723 1.00 95.81 273 LYS A O 1
ATOM 2048 N N . LEU A 1 274 ? 7.884 6.757 -12.440 1.00 94.62 274 LEU A N 1
ATOM 2049 C CA . LEU A 1 274 ? 9.285 6.396 -12.624 1.00 94.62 274 LEU A CA 1
ATOM 2050 C C . LEU A 1 274 ? 9.946 7.385 -13.590 1.00 94.62 274 LEU A C 1
ATOM 2052 O O . LEU A 1 274 ? 9.344 7.791 -14.585 1.00 94.62 274 LEU A O 1
ATOM 2056 N N . ARG A 1 275 ? 11.178 7.791 -13.278 1.00 94.25 275 ARG A N 1
ATOM 2057 C CA . ARG A 1 275 ? 11.958 8.789 -14.028 1.00 94.25 275 ARG A CA 1
ATOM 2058 C C . ARG A 1 275 ? 13.250 8.177 -14.559 1.00 94.25 275 ARG A C 1
ATOM 2060 O O . ARG A 1 275 ? 13.680 7.130 -14.076 1.00 94.25 275 ARG A O 1
ATOM 2067 N N . ASN A 1 276 ? 13.902 8.901 -15.466 1.00 92.75 276 ASN A N 1
ATOM 2068 C CA . ASN A 1 276 ? 15.183 8.542 -16.078 1.00 92.75 276 ASN A CA 1
ATOM 2069 C C . ASN A 1 276 ? 15.100 7.303 -16.988 1.00 92.75 276 ASN A C 1
ATOM 2071 O O . ASN A 1 276 ? 16.042 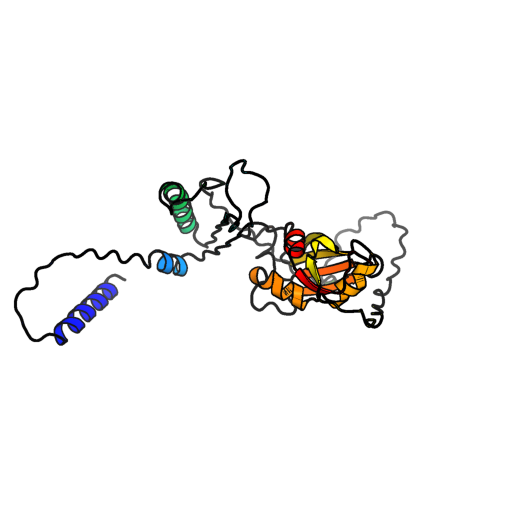6.513 -17.058 1.00 92.75 276 ASN A O 1
ATOM 2075 N N . LEU A 1 277 ? 13.962 7.128 -17.664 1.00 92.88 277 LEU A N 1
ATOM 2076 C CA . LEU A 1 277 ? 13.705 6.006 -18.562 1.00 92.88 277 LEU A CA 1
ATOM 2077 C C . LEU A 1 277 ? 13.949 6.417 -20.027 1.00 92.88 277 LEU A C 1
ATOM 2079 O O . LEU A 1 277 ? 13.739 7.583 -20.384 1.00 92.88 277 LEU A O 1
ATOM 2083 N N . PRO A 1 278 ? 14.395 5.486 -20.889 1.00 93.25 278 PRO A N 1
ATOM 2084 C CA . PRO A 1 278 ? 14.406 5.706 -22.331 1.00 93.25 278 PRO A CA 1
ATOM 2085 C C . PRO A 1 278 ? 12.966 5.756 -22.854 1.00 93.25 278 PRO A C 1
ATOM 2087 O O . PRO A 1 278 ? 12.016 5.545 -22.099 1.00 93.25 278 PRO A O 1
ATOM 2090 N N . ASP A 1 279 ? 12.778 6.041 -24.139 1.00 92.00 279 ASP A N 1
ATOM 2091 C CA . ASP A 1 279 ? 11.445 5.971 -24.730 1.00 92.00 279 ASP A CA 1
ATOM 2092 C C . ASP A 1 279 ? 10.969 4.510 -24.818 1.00 92.00 279 ASP A C 1
ATOM 2094 O O . ASP A 1 279 ? 11.271 3.785 -25.758 1.00 92.00 279 ASP A O 1
ATOM 2098 N N . LEU A 1 280 ? 10.234 4.069 -23.795 1.00 87.75 280 LEU A N 1
ATOM 2099 C CA . LEU A 1 280 ? 9.695 2.712 -23.698 1.00 87.75 280 LEU A CA 1
ATOM 2100 C C . LEU A 1 280 ? 8.506 2.466 -24.635 1.00 87.75 280 LEU A C 1
ATOM 2102 O O . LEU A 1 280 ? 8.105 1.319 -24.800 1.00 87.75 280 LEU A O 1
ATOM 2106 N N . LYS A 1 281 ? 7.920 3.511 -25.235 1.00 79.75 281 LYS A N 1
ATOM 2107 C CA . LYS A 1 281 ? 6.774 3.370 -26.149 1.00 79.75 281 LYS A CA 1
ATOM 2108 C C . LYS A 1 281 ? 7.191 3.069 -27.585 1.00 79.75 281 LYS A C 1
ATOM 2110 O O . LYS A 1 281 ? 6.351 2.620 -28.360 1.00 79.75 281 LYS A O 1
ATOM 2115 N N . SER A 1 282 ? 8.444 3.346 -27.936 1.00 80.00 282 SER A N 1
ATOM 2116 C CA . SER A 1 282 ? 9.011 3.062 -29.258 1.00 80.00 282 SER A CA 1
ATOM 2117 C C . SER A 1 282 ? 9.836 1.772 -29.313 1.00 80.00 282 SER A C 1
ATOM 2119 O O . SER A 1 282 ? 10.301 1.414 -30.396 1.00 80.00 282 SER A O 1
ATOM 2121 N N . LEU A 1 283 ? 10.004 1.095 -28.170 1.00 68.50 283 LEU 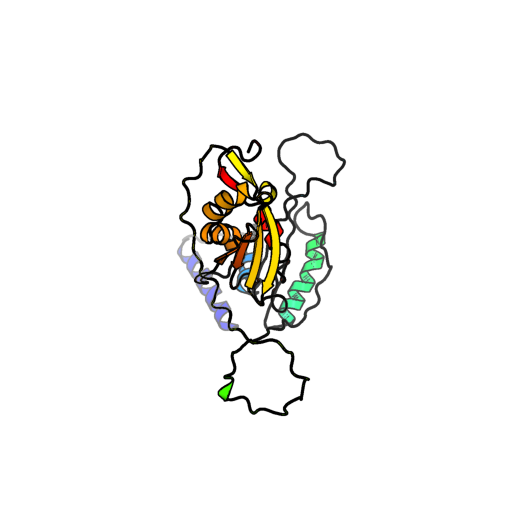A N 1
ATOM 2122 C CA . LEU A 1 283 ? 10.690 -0.192 -28.024 1.00 68.50 283 LEU A CA 1
ATOM 2123 C C . LEU A 1 283 ? 9.816 -1.392 -28.404 1.00 68.50 283 LEU A C 1
ATOM 2125 O O . LEU A 1 283 ? 8.589 -1.346 -28.159 1.00 68.50 283 LEU A O 1
#